Protein AF-A0A2V7J2D9-F1 (afdb_monomer)

Structure (mmCIF, N/CA/C/O backbone):
data_AF-A0A2V7J2D9-F1
#
_entry.id   AF-A0A2V7J2D9-F1
#
loop_
_atom_site.group_PDB
_atom_site.id
_atom_site.type_symbol
_atom_site.label_atom_id
_atom_site.label_alt_id
_atom_site.label_comp_id
_atom_site.label_asym_id
_atom_site.label_entity_id
_atom_site.label_seq_id
_atom_site.pdbx_PDB_ins_code
_atom_site.Cartn_x
_atom_site.Cartn_y
_atom_site.Cartn_z
_atom_site.occupancy
_atom_site.B_iso_or_equiv
_atom_site.auth_seq_id
_atom_site.auth_comp_id
_atom_site.auth_asym_id
_atom_site.auth_atom_id
_atom_site.pdbx_PDB_model_num
ATOM 1 N N . GLU A 1 1 ? -1.357 20.667 -14.833 1.00 47.41 1 GLU A N 1
ATOM 2 C CA . GLU A 1 1 ? -0.503 20.101 -15.896 1.00 47.41 1 GLU A CA 1
ATOM 3 C C . GLU A 1 1 ? -0.746 18.595 -15.924 1.00 47.41 1 GLU A C 1
ATOM 5 O O . GLU A 1 1 ? -0.637 17.974 -14.873 1.00 47.41 1 GLU A O 1
ATOM 10 N N . GLN A 1 2 ? -1.200 18.011 -17.038 1.00 43.59 2 GLN A N 1
ATOM 11 C CA . GLN A 1 2 ? -1.304 16.549 -17.132 1.00 43.59 2 GLN A CA 1
ATOM 12 C C . GLN A 1 2 ? 0.124 16.000 -17.166 1.00 43.59 2 GLN A C 1
ATOM 14 O O . GLN A 1 2 ? 0.844 16.246 -18.134 1.00 43.59 2 GLN A O 1
ATOM 19 N N . ARG A 1 3 ? 0.560 15.309 -16.103 1.00 55.31 3 ARG A N 1
ATOM 20 C CA . ARG A 1 3 ? 1.856 14.618 -16.106 1.00 55.31 3 ARG A CA 1
ATOM 21 C C . ARG A 1 3 ? 1.827 13.592 -17.233 1.00 55.31 3 ARG A C 1
ATOM 23 O O . ARG A 1 3 ? 1.081 12.619 -17.179 1.00 55.31 3 ARG A O 1
ATOM 30 N N . LYS A 1 4 ? 2.594 13.850 -18.290 1.00 67.56 4 LYS A N 1
ATOM 31 C CA . LYS A 1 4 ? 2.699 12.946 -19.429 1.00 67.56 4 LYS A CA 1
ATOM 32 C C . LYS A 1 4 ? 3.565 11.766 -19.005 1.00 67.56 4 LYS A C 1
ATOM 34 O O . LYS A 1 4 ? 4.776 11.919 -18.871 1.00 67.56 4 LYS A O 1
ATOM 39 N N . LEU A 1 5 ? 2.935 10.617 -18.781 1.00 77.06 5 LEU A N 1
ATOM 40 C CA . LEU A 1 5 ? 3.635 9.362 -18.541 1.00 77.06 5 LEU A CA 1
ATOM 41 C C . LEU A 1 5 ? 4.523 9.057 -19.754 1.00 77.06 5 LEU A C 1
ATOM 43 O O . LEU A 1 5 ? 4.054 9.051 -20.895 1.00 77.06 5 LEU A O 1
ATOM 47 N N . ILE A 1 6 ? 5.819 8.878 -19.508 1.00 90.56 6 ILE A N 1
ATOM 48 C CA . ILE A 1 6 ? 6.783 8.523 -20.547 1.00 90.56 6 ILE A CA 1
ATOM 49 C C . ILE A 1 6 ? 6.831 7.000 -20.605 1.00 90.56 6 ILE A C 1
ATOM 51 O O . ILE A 1 6 ? 6.970 6.340 -19.583 1.00 90.56 6 ILE A O 1
ATOM 55 N N . PHE A 1 7 ? 6.684 6.450 -21.806 1.00 95.75 7 PHE A N 1
ATOM 56 C CA . PHE A 1 7 ? 6.847 5.028 -22.076 1.00 95.75 7 PHE A CA 1
ATOM 57 C C . PHE A 1 7 ? 7.443 4.891 -23.474 1.00 95.75 7 PHE A C 1
ATOM 59 O O . PHE A 1 7 ? 6.844 5.350 -24.451 1.00 95.75 7 PHE A O 1
ATOM 66 N N . TYR A 1 8 ? 8.651 4.344 -23.562 1.00 96.44 8 TYR A N 1
ATOM 67 C CA . TYR A 1 8 ? 9.439 4.337 -24.790 1.00 96.44 8 TYR A CA 1
ATOM 68 C C . TYR A 1 8 ? 8.890 3.333 -25.809 1.00 96.44 8 TYR A C 1
ATOM 70 O O . TYR A 1 8 ? 8.422 2.257 -25.441 1.00 96.44 8 TYR A O 1
ATOM 78 N N . ASP A 1 9 ? 8.949 3.687 -27.090 1.00 96.62 9 ASP A N 1
ATOM 79 C CA . ASP A 1 9 ? 8.436 2.901 -28.213 1.00 96.62 9 ASP A CA 1
ATOM 80 C C . ASP A 1 9 ? 9.484 2.684 -29.314 1.00 96.62 9 ASP A C 1
ATOM 82 O O . ASP A 1 9 ? 9.129 2.622 -30.492 1.00 96.62 9 ASP A O 1
ATOM 86 N N . ASP A 1 10 ? 10.763 2.552 -28.933 1.00 93.62 10 ASP A N 1
ATOM 87 C CA . ASP A 1 10 ? 11.849 2.239 -29.868 1.00 93.62 10 ASP A CA 1
ATOM 88 C C . ASP A 1 10 ? 11.514 0.994 -30.722 1.00 93.62 10 ASP A C 1
ATOM 90 O O . ASP A 1 10 ? 10.868 0.043 -30.265 1.00 93.62 10 ASP A O 1
ATOM 94 N N . ASP A 1 11 ? 11.965 0.996 -31.981 1.00 92.50 11 ASP A N 1
ATOM 95 C CA . ASP A 1 11 ? 11.764 -0.141 -32.892 1.00 92.50 11 ASP A CA 1
ATOM 96 C C . ASP A 1 11 ? 12.644 -1.351 -32.501 1.00 92.50 11 ASP A C 1
ATOM 98 O O . ASP A 1 11 ? 12.318 -2.496 -32.819 1.00 92.50 11 ASP A O 1
ATOM 102 N N . ASP A 1 12 ? 13.737 -1.110 -31.769 1.00 94.94 12 ASP A N 1
ATOM 103 C CA . ASP A 1 12 ? 14.614 -2.141 -31.216 1.00 94.94 12 ASP A CA 1
ATOM 104 C C . ASP A 1 12 ? 13.944 -2.894 -30.050 1.00 94.94 12 ASP A C 1
ATOM 106 O O . ASP A 1 12 ? 13.134 -2.345 -29.305 1.00 94.94 12 ASP A O 1
ATOM 110 N N . CYS A 1 13 ? 14.287 -4.175 -29.880 1.00 95.44 13 CYS A N 1
ATOM 111 C CA . CYS A 1 13 ? 13.792 -5.068 -28.816 1.00 95.44 13 CYS A CA 1
ATOM 112 C C . CYS A 1 13 ? 12.258 -5.176 -28.666 1.00 95.44 13 CYS A C 1
ATOM 114 O O . CYS A 1 13 ? 11.777 -5.749 -27.688 1.00 95.44 13 CYS A O 1
ATOM 116 N N . GLY A 1 14 ? 11.478 -4.652 -29.617 1.00 93.94 14 GLY A N 1
ATOM 117 C CA . GLY A 1 14 ? 10.018 -4.743 -29.643 1.00 93.94 14 GLY A CA 1
ATOM 118 C C . GLY A 1 14 ? 9.274 -3.800 -28.689 1.00 93.94 14 GLY A C 1
ATOM 119 O O . GLY A 1 14 ? 8.105 -4.071 -28.400 1.00 93.94 14 GLY A O 1
ATOM 120 N N . LEU A 1 15 ? 9.898 -2.718 -28.203 1.00 96.44 15 LEU A N 1
ATOM 121 C CA . LEU A 1 15 ? 9.323 -1.805 -27.190 1.00 96.44 15 LEU A CA 1
ATOM 122 C C . LEU A 1 15 ? 7.975 -1.205 -27.627 1.00 96.44 15 LEU A C 1
ATOM 124 O O . LEU A 1 15 ? 7.072 -0.986 -26.816 1.00 96.44 15 LEU A O 1
ATOM 128 N N . LYS A 1 16 ? 7.795 -1.016 -28.936 1.00 96.75 16 LYS A N 1
ATOM 129 C CA . LYS A 1 16 ? 6.542 -0.558 -29.547 1.00 96.75 16 LYS A CA 1
ATOM 130 C C . LYS A 1 16 ? 5.319 -1.399 -29.172 1.00 96.75 16 LYS A C 1
ATOM 132 O O . LYS A 1 16 ? 4.233 -0.839 -29.028 1.00 96.75 16 LYS A O 1
ATOM 137 N N . ARG A 1 17 ? 5.474 -2.717 -28.985 1.00 95.81 17 ARG A N 1
ATOM 138 C CA . ARG A 1 17 ? 4.368 -3.612 -28.602 1.00 95.81 17 ARG A CA 1
ATOM 139 C C . ARG A 1 17 ? 3.829 -3.259 -27.218 1.00 95.81 17 ARG A C 1
ATOM 141 O O . ARG A 1 17 ? 2.624 -3.068 -27.078 1.00 95.81 17 ARG A O 1
ATOM 148 N N . ALA A 1 18 ? 4.706 -3.127 -26.224 1.00 96.75 18 ALA A N 1
ATOM 149 C CA . ALA A 1 18 ? 4.307 -2.738 -24.873 1.00 96.75 18 ALA A CA 1
ATOM 150 C C . ALA A 1 18 ? 3.667 -1.337 -24.858 1.00 96.75 18 ALA A C 1
ATOM 152 O O . ALA A 1 18 ? 2.620 -1.145 -24.249 1.00 96.75 18 ALA A O 1
ATOM 153 N N . SER A 1 19 ? 4.208 -0.382 -25.626 1.00 96.38 19 SER A N 1
ATOM 154 C CA . SER A 1 19 ? 3.615 0.959 -25.770 1.00 96.38 19 SER A CA 1
ATOM 155 C C . SER A 1 19 ? 2.198 0.933 -26.366 1.00 96.38 19 SER A C 1
ATOM 157 O O . SER A 1 19 ? 1.329 1.703 -25.956 1.00 96.38 19 SER A O 1
ATOM 159 N N . GLN A 1 20 ? 1.933 0.050 -27.334 1.00 96.94 20 GLN A N 1
ATOM 160 C CA . GLN A 1 20 ? 0.596 -0.119 -27.915 1.00 96.94 20 GLN A CA 1
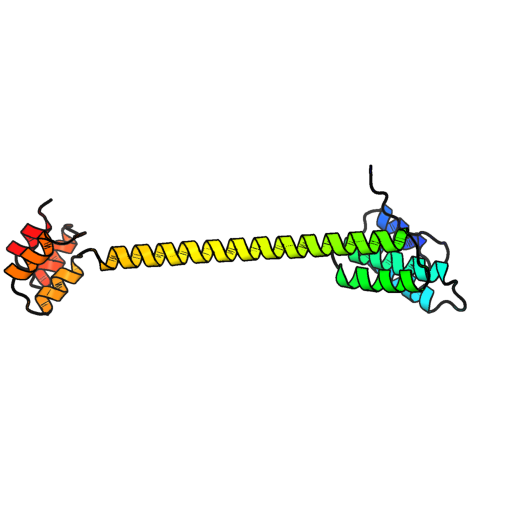ATOM 161 C C . GLN A 1 20 ? -0.398 -0.719 -26.918 1.00 96.94 20 GLN A C 1
ATOM 163 O O . GLN A 1 20 ? -1.518 -0.220 -26.823 1.00 96.94 20 GLN A O 1
ATOM 168 N N . LEU A 1 21 ? 0.014 -1.738 -26.159 1.00 97.50 21 LEU A N 1
ATOM 169 C CA . LEU A 1 21 ? -0.812 -2.341 -25.108 1.00 97.50 21 LEU A CA 1
ATOM 170 C C . LEU A 1 21 ? -1.147 -1.316 -24.020 1.00 97.50 21 LEU A C 1
ATOM 172 O O . LEU A 1 21 ? -2.303 -1.200 -23.618 1.00 97.50 21 LEU A O 1
ATOM 176 N N . LEU A 1 22 ? -0.184 -0.466 -23.659 1.00 95.56 22 LEU A N 1
ATOM 177 C CA . LEU A 1 22 ? -0.404 0.606 -22.697 1.00 95.56 22 LEU A CA 1
ATOM 178 C C . LEU A 1 22 ? -1.413 1.640 -23.205 1.00 95.56 22 LEU A C 1
ATOM 180 O O . LEU A 1 22 ? -2.300 2.065 -22.468 1.00 95.56 22 LEU A O 1
ATOM 184 N N . LYS A 1 23 ? -1.318 2.031 -24.482 1.00 94.88 23 LYS A N 1
ATOM 185 C CA . LYS A 1 23 ? -2.301 2.926 -25.124 1.00 94.88 23 LYS A CA 1
ATOM 186 C C . LYS A 1 23 ? -3.697 2.303 -25.170 1.00 94.88 23 LYS A C 1
ATOM 188 O O . LYS A 1 23 ? -4.680 3.032 -25.090 1.00 94.88 23 LYS A O 1
ATOM 193 N N . ALA A 1 24 ? -3.775 0.978 -25.271 1.00 96.88 24 ALA A N 1
ATOM 194 C CA . ALA A 1 24 ? -5.009 0.209 -25.160 1.00 96.88 24 ALA A CA 1
ATOM 195 C C . ALA A 1 24 ? -5.466 -0.022 -23.704 1.00 96.88 24 ALA A C 1
ATOM 197 O O . ALA A 1 24 ? -6.467 -0.700 -23.495 1.00 96.88 24 ALA A O 1
ATOM 198 N N . GLN A 1 25 ? -4.766 0.552 -22.715 1.00 94.88 25 GLN A N 1
ATOM 199 C CA . GLN A 1 25 ? -5.024 0.405 -21.277 1.00 94.88 25 GLN A CA 1
ATOM 200 C C . GLN A 1 25 ? -4.923 -1.039 -20.758 1.00 94.88 25 GLN A C 1
ATOM 202 O O . GLN A 1 25 ? -5.415 -1.351 -19.675 1.00 94.88 25 GLN A O 1
ATOM 207 N N . ASP A 1 26 ? -4.246 -1.917 -21.498 1.00 97.62 26 ASP A N 1
ATOM 208 C CA . ASP A 1 26 ? -3.973 -3.288 -21.082 1.00 97.62 26 ASP A CA 1
ATOM 209 C C . ASP 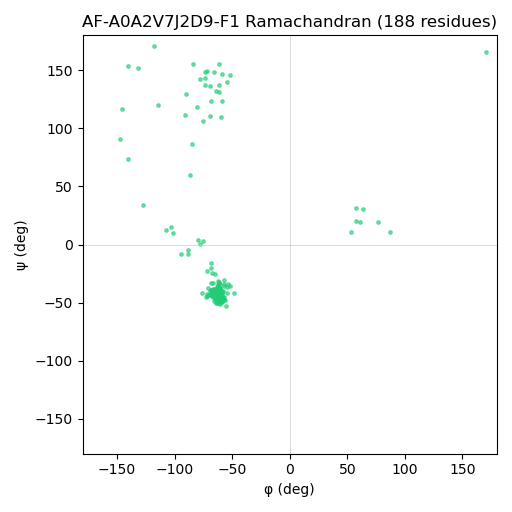A 1 26 ? -2.713 -3.321 -20.210 1.00 97.62 26 ASP A C 1
ATOM 211 O O . ASP A 1 26 ? -1.593 -3.481 -20.702 1.00 97.62 26 ASP A O 1
ATOM 215 N N . VAL A 1 27 ? -2.888 -3.105 -18.903 1.00 96.06 27 VAL A N 1
ATOM 216 C CA . VAL A 1 27 ? -1.781 -3.043 -17.932 1.00 96.06 27 VAL A CA 1
ATOM 217 C C . VAL A 1 27 ? -1.032 -4.374 -17.855 1.00 96.06 27 VAL A C 1
ATOM 219 O O . VAL A 1 27 ? 0.199 -4.387 -17.872 1.00 96.06 27 VAL A O 1
ATOM 222 N N . GLU A 1 28 ? -1.755 -5.493 -17.824 1.00 98.00 28 GLU A N 1
ATOM 223 C CA . GLU A 1 28 ? -1.141 -6.814 -17.690 1.00 98.00 28 GLU A CA 1
ATOM 224 C C . GLU A 1 28 ? -0.419 -7.225 -18.976 1.00 98.00 28 GLU A C 1
ATOM 226 O O . GLU A 1 28 ? 0.731 -7.668 -18.931 1.00 98.00 28 GLU A O 1
ATOM 231 N N . GLY A 1 29 ? -1.029 -6.988 -20.140 1.00 98.25 29 GLY A N 1
ATOM 232 C CA . GLY A 1 29 ? -0.365 -7.187 -21.424 1.00 98.25 29 GLY A CA 1
ATOM 233 C C . GLY A 1 29 ? 0.866 -6.294 -21.579 1.00 98.25 29 GLY A C 1
ATOM 234 O O . GLY A 1 29 ? 1.899 -6.753 -22.071 1.00 98.25 29 GLY A O 1
ATOM 235 N N . THR A 1 30 ? 0.800 -5.042 -21.115 1.00 98.38 30 THR A N 1
ATOM 236 C CA . THR A 1 30 ? 1.952 -4.125 -21.103 1.00 98.38 30 THR A CA 1
ATOM 237 C C . THR A 1 30 ? 3.091 -4.689 -20.268 1.00 98.38 30 THR A C 1
ATOM 239 O O . THR A 1 30 ? 4.228 -4.708 -20.733 1.00 98.38 30 THR A O 1
ATOM 242 N N . PHE A 1 31 ? 2.799 -5.190 -19.068 1.00 98.62 31 PHE A N 1
ATOM 243 C CA . PHE A 1 31 ? 3.795 -5.799 -18.193 1.00 98.62 31 PHE A CA 1
ATOM 244 C C . PHE A 1 31 ? 4.470 -7.014 -18.835 1.00 98.62 31 PHE A C 1
ATOM 246 O O . PHE A 1 31 ? 5.698 -7.069 -18.920 1.00 98.62 31 PHE A O 1
ATOM 253 N N . GLN A 1 32 ? 3.677 -7.952 -19.352 1.00 98.56 32 GLN A N 1
ATOM 254 C CA . GLN A 1 32 ? 4.195 -9.160 -19.997 1.00 98.56 32 GLN A CA 1
ATOM 255 C C . GLN A 1 32 ? 5.042 -8.823 -21.228 1.00 98.56 32 GLN A C 1
ATOM 257 O O . GLN A 1 32 ? 6.115 -9.396 -21.426 1.00 98.56 32 GLN A O 1
ATOM 262 N N . ALA A 1 33 ? 4.594 -7.862 -22.040 1.00 98.38 33 ALA A N 1
ATOM 263 C CA . ALA A 1 33 ? 5.359 -7.390 -23.185 1.00 98.38 33 ALA A CA 1
ATOM 264 C C . ALA A 1 33 ? 6.671 -6.723 -22.749 1.00 98.38 33 ALA A C 1
ATOM 266 O O . ALA A 1 33 ? 7.714 -7.065 -23.296 1.00 98.38 33 ALA A O 1
ATOM 267 N N . SER A 1 34 ? 6.656 -5.851 -21.736 1.00 98.56 34 SER A N 1
ATOM 268 C CA . SER A 1 34 ? 7.865 -5.209 -21.199 1.00 98.56 34 SER A CA 1
ATOM 269 C C . SER A 1 34 ? 8.886 -6.220 -20.680 1.00 98.56 34 SER A C 1
ATOM 271 O O . SER A 1 34 ? 10.080 -6.065 -20.940 1.00 98.56 34 SER A O 1
ATOM 273 N N . GLN A 1 35 ? 8.433 -7.284 -20.011 1.00 98.62 35 GLN A N 1
ATOM 274 C CA . GLN A 1 35 ? 9.303 -8.362 -19.543 1.00 98.62 35 GLN A CA 1
ATOM 275 C C . GLN A 1 35 ? 9.996 -9.063 -20.721 1.00 98.62 35 GLN A C 1
ATOM 277 O O . GLN A 1 35 ? 11.222 -9.193 -20.737 1.00 98.62 35 GLN A O 1
ATOM 282 N N . GLN A 1 36 ? 9.225 -9.435 -21.748 1.00 98.38 36 GLN A N 1
ATOM 283 C CA . GLN A 1 36 ? 9.753 -10.032 -22.981 1.00 98.38 36 GLN A CA 1
ATOM 284 C C . GLN A 1 36 ? 10.686 -9.075 -23.736 1.00 98.38 36 GLN A C 1
ATOM 286 O O . GLN A 1 36 ? 11.706 -9.497 -24.283 1.00 98.38 36 GLN A O 1
ATOM 291 N N . ASN A 1 37 ? 10.362 -7.780 -23.770 1.00 98.25 37 ASN A N 1
ATOM 292 C CA . ASN A 1 37 ? 11.173 -6.755 -24.421 1.00 98.25 37 ASN A CA 1
ATOM 293 C C . ASN A 1 37 ? 12.536 -6.612 -23.744 1.00 98.25 37 ASN A C 1
ATOM 295 O O . ASN A 1 37 ? 13.558 -6.573 -24.429 1.00 98.25 37 ASN A O 1
ATOM 299 N N . LEU A 1 38 ? 12.567 -6.573 -22.410 1.00 98.31 38 LEU A N 1
ATOM 300 C CA . LEU A 1 38 ? 13.806 -6.497 -21.644 1.00 98.31 38 LEU A CA 1
ATOM 301 C C . LEU A 1 38 ? 14.676 -7.739 -21.859 1.00 98.31 38 LEU A C 1
ATOM 303 O O . LEU A 1 38 ? 15.877 -7.608 -2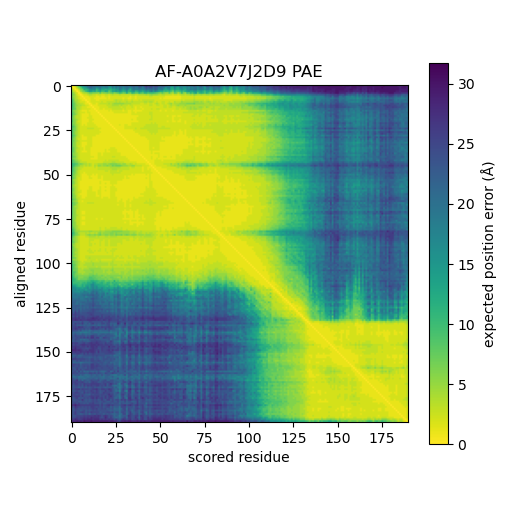2.097 1.00 98.31 38 LEU A O 1
ATOM 307 N N . GLU A 1 39 ? 14.081 -8.931 -21.834 1.00 98.06 39 GLU A N 1
ATOM 308 C CA . GLU A 1 39 ? 14.787 -10.181 -22.134 1.00 98.06 39 GLU A CA 1
ATOM 309 C C . GLU A 1 39 ? 15.358 -10.178 -23.560 1.00 98.06 39 GLU A C 1
ATOM 311 O O . GLU A 1 39 ? 16.537 -10.470 -23.767 1.00 98.06 39 GLU A O 1
ATOM 316 N N . THR A 1 40 ? 14.558 -9.756 -24.541 1.00 98.00 40 THR A N 1
ATOM 317 C CA . THR A 1 40 ? 14.994 -9.612 -25.938 1.00 98.00 40 THR A CA 1
ATOM 318 C C . THR A 1 40 ? 16.180 -8.656 -26.045 1.00 98.00 40 THR A C 1
ATOM 320 O O . THR A 1 40 ? 17.171 -8.966 -26.706 1.00 98.00 40 THR A O 1
ATOM 323 N N . CYS A 1 41 ? 16.121 -7.516 -25.357 1.00 97.31 41 CYS A N 1
ATOM 324 C CA . CYS A 1 41 ? 17.202 -6.537 -25.319 1.00 97.31 41 CYS A CA 1
ATOM 325 C C . CYS A 1 41 ? 18.489 -7.105 -24.720 1.00 97.31 41 CYS A C 1
ATOM 327 O O . CYS A 1 41 ? 19.548 -6.953 -25.323 1.00 97.31 41 CYS A O 1
ATOM 329 N N . LYS A 1 42 ? 18.407 -7.808 -23.586 1.00 97.19 42 LYS A N 1
ATOM 330 C CA . LYS A 1 42 ? 19.567 -8.445 -22.939 1.00 97.19 42 LYS A CA 1
ATOM 331 C C . LYS A 1 42 ? 20.238 -9.491 -23.830 1.00 97.19 42 LYS A C 1
ATOM 333 O O . LYS A 1 42 ? 21.457 -9.627 -23.800 1.00 97.19 42 LYS A O 1
ATOM 338 N N . ASN A 1 43 ? 19.451 -10.189 -24.644 1.00 97.06 43 ASN A N 1
ATOM 339 C CA . ASN A 1 43 ? 19.934 -11.227 -25.553 1.00 97.06 43 ASN A CA 1
ATOM 340 C C . ASN A 1 43 ? 20.354 -10.696 -26.936 1.00 97.06 43 ASN A C 1
ATOM 342 O O . ASN A 1 43 ? 20.913 -11.448 -27.734 1.00 97.06 43 ASN A O 1
ATOM 346 N N . THR A 1 44 ? 20.105 -9.419 -27.246 1.00 96.50 44 THR A N 1
ATOM 347 C CA . THR A 1 44 ? 20.452 -8.825 -28.543 1.00 96.50 44 THR A CA 1
ATOM 348 C C . THR A 1 44 ? 21.936 -8.439 -28.575 1.00 96.50 44 THR A C 1
ATOM 350 O O . THR A 1 44 ? 22.366 -7.571 -27.807 1.00 96.50 44 THR A O 1
ATOM 353 N N . PRO A 1 45 ? 22.752 -9.017 -29.479 1.00 94.38 45 PRO A N 1
ATOM 354 C CA . PRO A 1 45 ? 24.171 -8.694 -29.550 1.00 94.38 45 PRO A CA 1
ATOM 355 C C . PRO A 1 45 ? 24.397 -7.216 -29.873 1.00 94.38 45 PRO A C 1
ATOM 357 O O . PRO A 1 45 ? 23.851 -6.697 -30.845 1.00 94.38 45 PRO A O 1
ATOM 360 N N . LYS A 1 46 ? 25.266 -6.555 -29.098 1.00 93.69 46 LYS A N 1
ATOM 361 C CA . LYS A 1 46 ? 25.637 -5.139 -29.287 1.00 93.69 46 LYS A CA 1
ATOM 362 C C . LYS A 1 46 ? 24.437 -4.177 -29.247 1.00 93.69 46 LYS A C 1
ATOM 364 O O . LYS A 1 46 ? 24.460 -3.146 -29.925 1.00 93.69 46 LYS A O 1
ATOM 369 N N . VAL A 1 47 ? 23.400 -4.495 -28.464 1.00 96.50 47 VAL A N 1
ATOM 370 C CA . VAL A 1 47 ? 22.331 -3.535 -28.162 1.00 96.50 47 VAL A CA 1
ATOM 371 C C . VAL A 1 47 ? 22.941 -2.255 -27.583 1.00 96.50 47 VAL A C 1
ATOM 373 O O . VAL A 1 47 ? 23.905 -2.296 -26.821 1.00 96.50 47 VAL A O 1
ATOM 376 N N . LYS A 1 48 ? 22.412 -1.096 -27.979 1.00 96.81 48 LYS A N 1
ATOM 377 C CA . LYS A 1 48 ? 22.894 0.192 -27.468 1.00 96.81 48 LYS A CA 1
ATOM 378 C C . LYS A 1 48 ? 22.419 0.374 -26.026 1.00 96.81 48 LYS A C 1
ATOM 380 O O . LYS A 1 48 ? 21.229 0.195 -25.771 1.00 96.81 48 LYS A O 1
ATOM 385 N N . ASP A 1 49 ? 23.282 0.870 -25.140 1.00 96.56 49 ASP A N 1
ATOM 386 C CA . ASP A 1 49 ? 22.940 1.159 -23.733 1.00 96.56 49 ASP A CA 1
ATOM 387 C C . ASP A 1 49 ? 21.693 2.037 -23.592 1.00 96.56 49 ASP A C 1
ATOM 389 O O . ASP A 1 49 ? 20.870 1.823 -22.709 1.00 96.56 49 ASP A O 1
ATOM 393 N N . LYS A 1 50 ? 21.496 2.984 -24.522 1.00 95.81 50 LYS A N 1
ATOM 394 C CA . LYS A 1 50 ? 20.275 3.799 -24.597 1.00 95.81 50 LYS A CA 1
ATOM 395 C C . LYS A 1 50 ? 19.010 2.935 -24.706 1.00 95.81 50 LYS A C 1
ATOM 397 O O . LYS A 1 50 ? 18.043 3.199 -24.001 1.00 95.81 50 LYS A O 1
ATOM 402 N N . VAL A 1 51 ? 19.014 1.944 -25.596 1.00 96.88 51 VAL A N 1
ATOM 403 C CA . VAL A 1 51 ? 17.859 1.073 -25.866 1.00 96.88 51 VAL A CA 1
ATOM 404 C C . VAL A 1 51 ? 17.635 0.121 -24.694 1.00 96.88 51 VAL A C 1
ATOM 406 O O . VAL A 1 51 ? 16.511 -0.007 -24.215 1.00 96.88 51 VAL A O 1
ATOM 409 N N . LEU A 1 52 ? 18.704 -0.486 -24.169 1.00 98.00 52 LEU A N 1
ATOM 410 C CA . LEU A 1 52 ? 18.610 -1.344 -22.987 1.00 98.00 52 LEU A CA 1
ATOM 411 C C . LEU A 1 52 ? 18.102 -0.558 -21.764 1.00 98.00 52 LEU A C 1
ATOM 413 O O . LEU A 1 52 ? 17.220 -1.030 -21.052 1.00 98.00 52 LEU A O 1
ATOM 417 N N . GLY A 1 53 ? 18.580 0.673 -21.567 1.00 97.94 53 GLY A N 1
ATOM 418 C CA . GLY A 1 53 ? 18.104 1.574 -20.518 1.00 97.94 53 GLY A CA 1
ATOM 419 C C . GLY A 1 53 ? 16.628 1.951 -20.676 1.00 97.94 53 GLY A C 1
ATOM 420 O O . GLY A 1 53 ? 15.900 1.983 -19.687 1.00 97.94 53 GLY A O 1
ATOM 421 N N . HIS A 1 54 ? 16.147 2.174 -21.904 1.00 97.88 54 HIS A N 1
ATOM 422 C CA . HIS A 1 54 ? 14.718 2.376 -22.169 1.00 97.88 54 HIS A CA 1
ATOM 423 C C . HIS A 1 54 ? 13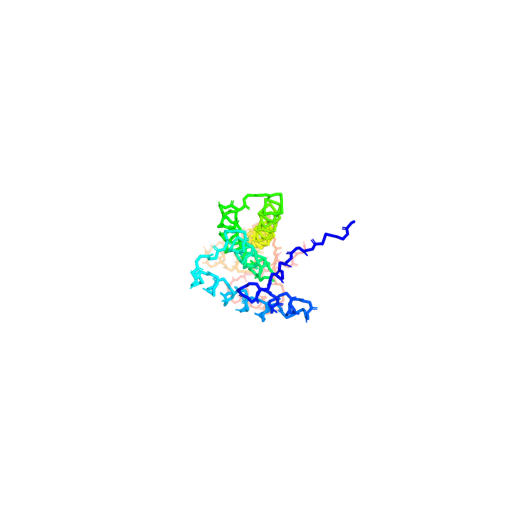.881 1.127 -21.850 1.00 97.88 54 HIS A C 1
ATOM 425 O O . HIS A 1 54 ? 12.799 1.257 -21.281 1.00 97.88 54 HIS A O 1
ATOM 431 N N . ALA A 1 55 ? 14.375 -0.077 -22.162 1.00 98.31 55 ALA A N 1
ATOM 432 C CA . ALA A 1 55 ? 13.686 -1.328 -21.838 1.00 98.31 55 ALA A CA 1
ATOM 433 C C . ALA A 1 55 ? 13.564 -1.532 -20.318 1.00 98.31 55 ALA A C 1
ATOM 435 O O . ALA A 1 55 ? 12.477 -1.828 -19.822 1.00 98.31 55 ALA A O 1
ATOM 436 N N . TYR A 1 56 ? 14.645 -1.290 -19.570 1.00 98.69 56 TYR A N 1
ATOM 437 C CA . TYR A 1 56 ? 14.620 -1.280 -18.106 1.00 98.69 56 TYR A CA 1
ATOM 438 C C . TYR A 1 56 ? 13.655 -0.226 -17.552 1.00 98.69 56 TYR A C 1
ATOM 440 O O . TYR A 1 56 ? 12.855 -0.519 -16.667 1.00 98.69 56 TYR A O 1
ATOM 448 N N . TYR A 1 57 ? 13.662 0.987 -18.110 1.00 98.50 57 TYR A N 1
ATOM 449 C CA . TYR A 1 57 ? 12.730 2.035 -17.703 1.00 98.50 57 TYR A CA 1
ATOM 450 C C . TYR A 1 57 ? 11.266 1.630 -17.933 1.00 98.50 57 TYR A C 1
ATOM 452 O O . TYR A 1 57 ? 10.448 1.761 -17.026 1.00 98.50 57 TYR A O 1
ATOM 460 N N . ASN A 1 58 ? 10.929 1.087 -19.106 1.00 98.25 58 ASN A N 1
ATOM 461 C CA . ASN A 1 58 ? 9.579 0.603 -19.409 1.00 98.25 58 ASN A CA 1
ATOM 462 C C . ASN A 1 58 ? 9.150 -0.537 -18.474 1.00 98.25 58 ASN A C 1
ATOM 464 O O . ASN A 1 58 ? 7.991 -0.580 -18.053 1.00 98.25 58 ASN A O 1
ATOM 468 N N . MET A 1 59 ? 10.073 -1.432 -18.107 1.00 98.56 59 MET A N 1
ATOM 469 C CA . MET A 1 59 ? 9.813 -2.467 -17.106 1.00 98.56 59 MET A CA 1
ATOM 470 C C . MET A 1 59 ? 9.523 -1.850 -15.730 1.00 98.56 59 MET A C 1
ATOM 472 O O . MET A 1 59 ? 8.551 -2.233 -15.081 1.00 98.56 59 MET A O 1
ATOM 476 N N . GLY A 1 60 ? 10.295 -0.839 -15.320 1.00 98.25 60 GLY A N 1
ATOM 477 C CA . GLY A 1 60 ? 10.049 -0.085 -14.089 1.00 98.25 60 GLY A CA 1
ATOM 478 C C . GLY A 1 60 ? 8.677 0.589 -14.074 1.00 98.25 60 GLY A C 1
ATOM 479 O O . GLY A 1 60 ? 7.922 0.440 -13.116 1.00 98.25 60 GLY A O 1
ATOM 480 N N . MET A 1 61 ? 8.294 1.242 -15.175 1.00 97.94 61 MET A N 1
ATOM 481 C CA . MET A 1 61 ? 6.956 1.821 -15.337 1.00 97.94 61 MET A CA 1
ATOM 482 C C . MET A 1 61 ? 5.855 0.755 -15.280 1.00 97.94 61 MET A C 1
ATOM 484 O O . MET A 1 61 ? 4.798 0.996 -14.704 1.00 97.94 61 MET A O 1
ATOM 488 N N . SER A 1 62 ? 6.096 -0.429 -15.847 1.00 97.94 62 SER A N 1
ATOM 489 C CA . SER A 1 62 ? 5.131 -1.536 -15.833 1.00 97.94 62 SER A CA 1
ATOM 490 C C . SER A 1 62 ? 4.893 -2.080 -14.425 1.00 97.94 62 SER A C 1
ATOM 492 O O . SER A 1 62 ? 3.747 -2.316 -14.056 1.00 97.94 62 SER A O 1
ATOM 494 N N . HIS A 1 63 ? 5.948 -2.197 -13.616 1.00 98.50 63 HIS A N 1
ATOM 495 C CA . HIS A 1 63 ? 5.827 -2.512 -12.193 1.00 98.50 63 HIS A CA 1
ATOM 496 C C . HIS A 1 63 ? 5.104 -1.403 -11.413 1.00 98.50 63 HIS A C 1
ATOM 498 O O . HIS A 1 63 ? 4.235 -1.705 -10.601 1.00 98.50 63 HIS A O 1
ATOM 504 N N . MET A 1 64 ? 5.382 -0.118 -11.686 1.00 96.69 64 MET A N 1
ATOM 505 C CA . MET A 1 64 ? 4.651 0.987 -11.041 1.00 96.69 64 MET A CA 1
ATOM 506 C C . MET A 1 64 ? 3.144 0.919 -11.300 1.00 96.69 64 MET A C 1
ATOM 508 O O . MET A 1 64 ? 2.366 1.177 -10.392 1.00 96.69 64 MET A O 1
ATOM 512 N N . MET A 1 65 ? 2.725 0.563 -12.518 1.00 95.12 65 MET A N 1
ATOM 513 C CA . MET A 1 65 ? 1.302 0.420 -12.862 1.00 95.12 65 MET A CA 1
ATOM 514 C C . MET A 1 65 ? 0.618 -0.765 -12.169 1.00 95.12 65 MET A C 1
ATOM 516 O O . MET A 1 65 ? -0.608 -0.825 -12.146 1.00 95.12 65 MET A O 1
ATOM 520 N N . ARG A 1 66 ? 1.400 -1.695 -11.618 1.00 96.44 66 ARG A N 1
ATOM 521 C CA . ARG A 1 66 ? 0.942 -2.830 -10.808 1.00 96.44 66 ARG A CA 1
ATOM 522 C C . ARG A 1 66 ? 1.131 -2.591 -9.304 1.00 96.44 66 ARG A C 1
ATOM 524 O O . ARG A 1 66 ? 1.003 -3.530 -8.529 1.00 96.44 66 ARG A O 1
ATOM 531 N N . ASP A 1 67 ? 1.473 -1.363 -8.900 1.00 96.06 67 ASP A N 1
ATOM 532 C CA . ASP A 1 67 ? 1.820 -0.982 -7.522 1.00 96.06 67 ASP A CA 1
ATOM 533 C C . ASP A 1 67 ? 3.005 -1.774 -6.922 1.00 96.06 67 ASP A C 1
ATOM 535 O O . ASP A 1 67 ? 3.234 -1.805 -5.712 1.00 96.06 67 ASP A O 1
ATOM 539 N N . GLU A 1 68 ? 3.829 -2.379 -7.778 1.00 98.00 68 GLU A N 1
ATOM 540 C CA . GLU A 1 68 ? 5.009 -3.167 -7.416 1.00 98.00 68 GLU A CA 1
ATOM 541 C C . GLU A 1 68 ? 6.235 -2.248 -7.263 1.00 98.00 68 GLU A C 1
ATOM 543 O O . GLU A 1 68 ? 7.239 -2.365 -7.970 1.00 98.00 68 GLU A O 1
ATOM 548 N N . TYR A 1 69 ? 6.155 -1.281 -6.343 1.00 98.19 69 TYR A N 1
ATOM 549 C CA . TYR A 1 69 ? 7.116 -0.171 -6.269 1.00 98.19 69 TYR A CA 1
ATOM 550 C C . TYR A 1 69 ? 8.566 -0.601 -6.009 1.00 98.19 69 TYR A C 1
ATOM 552 O O . TYR A 1 69 ? 9.495 0.036 -6.500 1.00 98.19 69 TYR A O 1
ATOM 560 N N . ASP A 1 70 ? 8.790 -1.675 -5.250 1.00 98.38 70 ASP A N 1
ATOM 561 C CA . ASP A 1 70 ? 10.147 -2.174 -4.996 1.00 98.38 70 ASP A CA 1
ATOM 562 C C . ASP A 1 70 ? 10.813 -2.710 -6.264 1.00 98.38 70 ASP A C 1
ATOM 564 O O . ASP A 1 70 ? 11.956 -2.358 -6.566 1.00 98.38 70 ASP A O 1
ATOM 568 N N . GLN A 1 71 ? 10.069 -3.492 -7.045 1.00 98.62 71 GLN A N 1
ATOM 569 C CA . GLN A 1 71 ? 10.544 -4.022 -8.319 1.00 98.62 71 GLN A CA 1
ATOM 570 C C . GLN A 1 71 ? 10.713 -2.893 -9.339 1.00 98.62 71 GLN A C 1
ATOM 572 O O . GLN A 1 71 ? 11.713 -2.847 -10.052 1.00 98.62 71 GLN A O 1
ATOM 577 N N . ALA A 1 72 ? 9.796 -1.921 -9.358 1.00 98.56 72 ALA A N 1
ATOM 578 C CA . ALA A 1 72 ? 9.923 -0.736 -10.198 1.00 98.56 72 ALA A CA 1
ATOM 579 C C . ALA A 1 72 ? 11.229 0.031 -9.933 1.00 98.56 72 ALA A C 1
ATOM 581 O O . ALA A 1 72 ? 11.962 0.353 -10.871 1.00 98.56 72 ALA A O 1
ATOM 582 N N . LEU A 1 73 ? 11.556 0.282 -8.660 1.00 98.62 73 LEU A N 1
ATOM 583 C CA . LEU A 1 73 ? 12.783 0.978 -8.262 1.00 98.62 73 LEU A CA 1
ATOM 584 C C . LEU A 1 73 ? 14.049 0.222 -8.661 1.00 98.62 73 LEU A C 1
ATOM 586 O O . LEU A 1 73 ? 15.037 0.859 -9.024 1.00 98.62 73 LEU A O 1
ATOM 590 N N . GLU A 1 74 ? 14.041 -1.108 -8.607 1.00 98.56 74 GLU A N 1
ATOM 591 C CA . GLU A 1 74 ? 15.154 -1.927 -9.093 1.00 98.56 74 GLU A CA 1
ATOM 592 C C . GLU A 1 74 ? 15.386 -1.705 -10.593 1.00 98.56 74 GLU A C 1
ATOM 594 O O . GLU A 1 74 ? 16.492 -1.349 -11.002 1.00 98.56 74 GLU A O 1
ATOM 599 N N . GLN A 1 75 ? 14.329 -1.789 -11.405 1.00 98.69 75 GLN A N 1
ATOM 600 C CA . GLN A 1 75 ? 14.439 -1.587 -12.851 1.00 98.69 75 GLN A CA 1
ATOM 601 C C . GLN A 1 75 ? 14.840 -0.150 -13.215 1.00 98.69 75 GLN A C 1
ATOM 603 O O . GLN A 1 75 ? 15.648 0.063 -14.119 1.00 98.69 75 GLN A O 1
ATOM 608 N N . PHE A 1 76 ? 14.340 0.861 -12.498 1.00 98.56 76 PHE A N 1
ATOM 609 C CA . PHE A 1 76 ? 14.772 2.239 -12.737 1.00 98.56 76 PHE A CA 1
ATOM 610 C C . PHE A 1 76 ? 16.233 2.480 -12.362 1.00 98.56 76 PHE A C 1
ATOM 612 O O . PHE A 1 76 ? 16.895 3.281 -13.020 1.00 98.56 76 PHE A O 1
ATOM 619 N N . ARG A 1 77 ? 16.761 1.804 -11.336 1.00 98.44 77 ARG A N 1
ATOM 620 C CA . ARG A 1 77 ? 18.187 1.892 -10.988 1.00 98.44 77 ARG A CA 1
ATOM 621 C C . ARG A 1 77 ? 19.058 1.293 -12.085 1.00 98.44 77 ARG A C 1
ATOM 623 O O . ARG A 1 77 ? 20.044 1.922 -12.453 1.00 98.44 77 ARG A O 1
ATOM 630 N N . GLU A 1 78 ? 18.669 0.153 -12.647 1.00 98.50 78 GLU A N 1
ATOM 631 C CA . GLU A 1 78 ? 19.335 -0.430 -13.821 1.00 98.50 78 GLU A CA 1
ATOM 632 C C . GLU A 1 78 ? 19.304 0.542 -15.014 1.00 98.50 78 GLU A C 1
ATOM 634 O O . GLU A 1 78 ? 20.335 0.829 -15.626 1.00 98.50 78 GLU A O 1
ATOM 639 N N . ALA A 1 79 ? 18.143 1.146 -15.296 1.00 98.25 79 ALA A N 1
ATOM 640 C CA . ALA A 1 79 ? 18.016 2.166 -16.336 1.00 98.25 79 ALA A CA 1
ATOM 641 C C . ALA A 1 79 ? 18.929 3.379 -16.078 1.00 98.25 79 ALA A C 1
ATOM 643 O O . ALA A 1 79 ? 19.575 3.873 -17.004 1.00 98.25 79 ALA A O 1
ATOM 644 N N . ALA A 1 80 ? 19.016 3.843 -14.828 1.00 98.00 80 ALA A N 1
ATOM 645 C CA . ALA A 1 80 ? 19.850 4.972 -14.430 1.00 98.00 80 ALA A CA 1
ATOM 646 C C . ALA A 1 80 ? 21.350 4.662 -14.530 1.00 98.00 80 ALA A C 1
ATOM 648 O O . ALA A 1 80 ? 22.117 5.562 -14.853 1.00 98.00 80 ALA A O 1
ATOM 649 N N . GLN A 1 81 ? 21.774 3.417 -14.289 1.00 97.81 81 GLN A N 1
ATOM 650 C CA . GLN A 1 81 ? 23.170 3.002 -14.469 1.00 97.81 81 GLN A CA 1
ATOM 651 C C . GLN A 1 81 ? 23.590 3.041 -15.942 1.00 97.81 81 GLN A C 1
ATOM 653 O O . GLN A 1 81 ? 24.690 3.490 -16.253 1.00 97.81 81 GLN A O 1
ATOM 658 N N . LEU A 1 82 ? 22.708 2.611 -16.848 1.00 97.00 82 LEU A N 1
ATOM 659 C CA . LEU A 1 82 ? 22.976 2.612 -18.290 1.00 97.00 82 LEU A CA 1
ATOM 660 C C . LEU A 1 82 ? 22.871 4.009 -18.900 1.00 97.00 82 LEU A C 1
ATOM 662 O O . LEU A 1 82 ? 23.667 4.396 -19.756 1.00 97.00 82 LEU A O 1
ATOM 666 N N . ARG A 1 83 ? 21.859 4.772 -18.485 1.00 93.50 83 ARG A N 1
ATOM 667 C CA . ARG A 1 83 ? 21.615 6.122 -18.980 1.00 93.50 83 ARG A CA 1
ATOM 668 C C . ARG A 1 83 ? 21.009 7.003 -17.886 1.00 93.50 83 ARG A C 1
ATOM 670 O O . ARG A 1 83 ? 19.784 7.131 -17.802 1.00 93.50 83 ARG A O 1
ATOM 677 N N . PRO A 1 84 ? 21.854 7.692 -17.108 1.00 94.62 84 PRO A N 1
ATOM 678 C CA . PRO A 1 84 ? 21.389 8.711 -16.182 1.00 94.62 84 PRO A CA 1
ATOM 679 C C . PRO A 1 84 ? 20.635 9.822 -16.921 1.00 94.62 84 PRO A C 1
ATOM 681 O O . PRO A 1 84 ? 20.980 10.192 -18.048 1.00 94.62 84 PRO A O 1
ATOM 684 N N . GLY A 1 85 ? 19.624 10.399 -16.279 1.00 93.19 85 GLY A N 1
ATOM 685 C CA . GLY A 1 85 ? 18.925 11.556 -16.824 1.00 93.19 85 GLY A CA 1
ATOM 686 C C . GLY A 1 85 ? 17.663 11.914 -16.056 1.00 93.19 85 GLY A C 1
ATOM 687 O O . GLY A 1 85 ? 17.136 11.118 -15.278 1.00 93.19 85 GLY A O 1
ATOM 688 N N . ASP A 1 86 ? 17.152 13.115 -16.321 1.00 94.19 86 ASP A N 1
ATOM 689 C CA . ASP A 1 86 ? 16.022 13.691 -15.588 1.00 94.19 86 ASP A CA 1
ATOM 690 C C . ASP A 1 86 ? 14.765 12.823 -15.623 1.00 94.19 86 ASP A C 1
ATOM 692 O O . ASP A 1 86 ? 14.037 12.771 -14.638 1.00 94.19 86 ASP A O 1
ATOM 696 N N . ILE A 1 87 ? 14.507 12.134 -16.739 1.00 93.19 87 ILE A N 1
ATOM 697 C CA . ILE A 1 87 ? 13.328 11.270 -16.887 1.00 93.19 87 ILE A CA 1
ATOM 698 C C . ILE A 1 87 ? 13.379 10.115 -15.881 1.00 93.19 87 ILE A C 1
ATOM 700 O O . ILE A 1 87 ? 12.420 9.901 -15.144 1.00 93.19 87 ILE A O 1
ATOM 704 N N . VAL A 1 88 ? 14.508 9.402 -15.819 1.00 95.06 88 VAL A N 1
ATOM 705 C CA . VAL A 1 88 ? 14.678 8.256 -14.915 1.00 95.06 88 VAL A CA 1
ATOM 706 C C . VAL A 1 88 ? 14.718 8.726 -13.462 1.00 95.06 88 VAL A C 1
ATOM 708 O O . VAL A 1 88 ? 14.048 8.146 -12.615 1.00 95.06 88 VAL A O 1
ATOM 711 N N . ASN A 1 89 ? 15.413 9.831 -13.175 1.00 95.69 89 ASN A N 1
ATOM 712 C CA . ASN A 1 89 ? 15.484 10.394 -11.824 1.00 95.69 89 ASN A CA 1
ATOM 713 C C . ASN A 1 89 ? 14.106 10.821 -11.300 1.00 95.69 89 ASN A C 1
ATOM 715 O O . ASN A 1 89 ? 13.770 10.546 -10.149 1.00 95.69 89 ASN A O 1
ATOM 719 N N . LYS A 1 90 ? 13.288 11.461 -12.146 1.00 95.31 90 LYS A N 1
ATOM 720 C CA . LYS A 1 90 ? 11.909 11.819 -11.792 1.00 95.31 90 LYS A CA 1
ATOM 721 C C . LYS A 1 90 ? 11.055 10.578 -11.557 1.00 95.31 90 LYS A C 1
ATOM 723 O O . LYS A 1 90 ? 10.339 10.553 -10.565 1.00 95.31 90 LYS A O 1
ATOM 728 N N . ALA A 1 91 ? 11.172 9.547 -12.395 1.00 95.69 91 ALA A N 1
ATOM 729 C CA . ALA A 1 91 ? 10.434 8.298 -12.204 1.00 95.69 91 ALA A CA 1
ATOM 730 C C . ALA A 1 91 ? 10.815 7.585 -10.895 1.00 95.69 91 ALA A C 1
ATOM 732 O O . ALA A 1 91 ? 9.935 7.135 -10.168 1.00 95.69 91 ALA A O 1
ATOM 733 N N . ILE A 1 92 ? 12.105 7.554 -10.534 1.00 97.44 92 ILE A N 1
ATOM 734 C CA . ILE A 1 92 ? 12.566 7.029 -9.237 1.00 97.44 92 ILE A CA 1
ATOM 735 C C . ILE A 1 92 ? 11.924 7.805 -8.083 1.00 97.44 92 ILE A C 1
ATOM 737 O O . ILE A 1 92 ? 11.365 7.190 -7.176 1.00 97.44 92 ILE A O 1
ATOM 741 N N . ALA A 1 93 ? 11.966 9.140 -8.126 1.00 96.94 93 ALA A N 1
ATOM 742 C CA . ALA A 1 93 ? 11.384 9.981 -7.083 1.00 96.94 93 ALA A CA 1
ATOM 743 C C . ALA A 1 93 ? 9.859 9.802 -6.977 1.00 96.94 93 ALA A C 1
ATOM 745 O O . ALA A 1 93 ? 9.318 9.688 -5.881 1.00 96.94 93 ALA A O 1
ATOM 746 N N . GLU A 1 94 ? 9.155 9.736 -8.109 1.00 95.00 94 GLU A N 1
ATOM 747 C CA . GLU A 1 94 ? 7.714 9.472 -8.151 1.00 95.00 94 GLU A CA 1
ATOM 748 C C . GLU A 1 94 ? 7.368 8.092 -7.589 1.00 95.00 94 GLU A C 1
ATOM 750 O O . GLU A 1 94 ? 6.434 7.974 -6.798 1.00 95.00 94 GLU A O 1
ATOM 755 N N . CYS A 1 95 ? 8.150 7.068 -7.926 1.00 97.06 95 CYS A N 1
ATOM 756 C CA . CYS A 1 95 ? 7.969 5.723 -7.397 1.00 97.06 95 CYS A CA 1
ATOM 757 C C . CYS A 1 95 ? 8.212 5.654 -5.882 1.00 97.06 95 CYS A C 1
ATOM 759 O O . CYS A 1 95 ? 7.475 4.970 -5.174 1.00 97.06 95 CYS A O 1
ATOM 761 N N . GLN A 1 96 ? 9.209 6.378 -5.363 1.00 98.00 96 GLN A N 1
ATOM 762 C CA . GLN A 1 96 ? 9.454 6.484 -3.921 1.00 98.00 96 GLN A CA 1
ATOM 763 C C . GLN A 1 96 ? 8.288 7.164 -3.202 1.00 98.00 96 GLN A C 1
ATOM 765 O O . GLN A 1 96 ? 7.797 6.628 -2.214 1.00 98.00 96 GLN A O 1
ATOM 770 N N . MET A 1 97 ? 7.792 8.283 -3.735 1.00 96.88 97 MET A N 1
ATOM 771 C CA . MET A 1 97 ? 6.634 8.978 -3.167 1.00 96.88 97 MET A CA 1
ATOM 772 C C . MET A 1 97 ? 5.375 8.101 -3.174 1.00 96.88 97 MET A C 1
ATOM 774 O O . MET A 1 97 ? 4.648 8.071 -2.184 1.00 96.88 97 MET A O 1
ATOM 778 N N . ALA A 1 98 ? 5.119 7.365 -4.261 1.00 95.88 98 ALA A N 1
ATOM 779 C CA . ALA A 1 98 ? 3.988 6.441 -4.340 1.00 95.88 98 ALA A CA 1
ATOM 780 C C . ALA A 1 98 ? 4.103 5.317 -3.295 1.00 95.88 98 ALA A C 1
ATOM 782 O O . ALA A 1 98 ? 3.151 5.050 -2.562 1.00 95.88 98 ALA A O 1
ATOM 783 N N . LYS A 1 99 ? 5.298 4.729 -3.147 1.00 97.38 99 LYS A N 1
ATOM 784 C CA . LYS A 1 99 ? 5.579 3.726 -2.115 1.00 97.38 99 LYS A CA 1
ATOM 785 C C . LYS A 1 99 ? 5.349 4.270 -0.704 1.00 97.38 99 LYS A C 1
ATOM 787 O O . LYS A 1 99 ? 4.703 3.616 0.110 1.00 97.38 99 LYS A O 1
ATOM 792 N N . GLU A 1 100 ? 5.883 5.451 -0.405 1.00 96.31 100 GLU A N 1
ATOM 793 C CA . GLU A 1 100 ? 5.729 6.101 0.900 1.00 96.31 100 GLU A CA 1
ATOM 794 C C . GLU A 1 100 ? 4.264 6.408 1.210 1.00 96.31 100 GLU A C 1
ATOM 796 O O . GLU A 1 100 ? 3.828 6.193 2.339 1.00 96.31 100 GLU A O 1
ATOM 801 N N . LEU A 1 101 ? 3.487 6.833 0.210 1.00 95.69 101 LEU A N 1
ATOM 802 C CA . LEU A 1 101 ? 2.055 7.064 0.366 1.00 95.69 101 LEU A CA 1
ATOM 803 C C . LEU A 1 101 ? 1.313 5.777 0.746 1.00 95.69 101 LEU A C 1
ATOM 805 O O . LEU A 1 101 ? 0.528 5.788 1.693 1.00 95.69 101 LEU A O 1
ATOM 809 N N . VAL A 1 102 ? 1.591 4.661 0.067 1.00 94.88 102 VAL A N 1
ATOM 810 C CA . VAL A 1 102 ? 0.964 3.367 0.385 1.00 94.88 102 VAL A CA 1
ATOM 811 C C . VAL A 1 102 ? 1.357 2.881 1.780 1.00 94.88 102 VAL A C 1
ATOM 813 O O . VAL A 1 102 ? 0.496 2.438 2.540 1.00 94.88 102 VAL A O 1
ATOM 816 N N . LEU A 1 103 ? 2.625 3.026 2.169 1.00 94.56 103 LEU A N 1
ATOM 817 C CA . LEU A 1 103 ? 3.073 2.693 3.525 1.00 94.56 103 LEU A CA 1
ATOM 818 C C . LEU A 1 103 ? 2.407 3.581 4.585 1.00 94.56 103 LEU A C 1
ATOM 820 O O . LEU A 1 103 ? 2.005 3.084 5.637 1.00 94.56 103 LEU A O 1
ATOM 824 N N . ALA A 1 104 ? 2.246 4.876 4.311 1.00 94.88 104 ALA A N 1
ATOM 825 C CA . ALA A 1 104 ? 1.553 5.795 5.206 1.00 94.88 104 ALA A CA 1
ATOM 826 C C . ALA A 1 104 ? 0.072 5.420 5.366 1.00 94.88 104 ALA A C 1
ATOM 828 O O . ALA A 1 104 ? -0.434 5.404 6.486 1.00 94.88 104 ALA A O 1
ATOM 829 N N . MET A 1 105 ? -0.613 5.054 4.279 1.00 93.25 105 MET A N 1
ATOM 830 C CA . MET A 1 105 ? -1.995 4.563 4.332 1.00 93.25 105 MET A CA 1
ATOM 831 C C . MET A 1 105 ? -2.107 3.294 5.185 1.00 93.25 105 MET A C 1
ATOM 833 O O . MET A 1 105 ? -2.940 3.237 6.085 1.00 93.25 105 MET A O 1
ATOM 837 N N . GLN A 1 106 ? -1.207 2.325 5.001 1.00 92.62 106 GLN A N 1
ATOM 838 C CA . GLN A 1 106 ? -1.178 1.107 5.818 1.00 92.62 106 GLN A CA 1
ATOM 839 C C . GLN A 1 106 ? -0.954 1.401 7.307 1.00 92.62 106 GLN A C 1
ATOM 841 O O . GLN A 1 106 ? -1.573 0.772 8.164 1.00 92.62 106 GLN A O 1
ATOM 846 N N . GLN A 1 107 ? -0.092 2.366 7.637 1.00 92.56 107 GLN A N 1
ATOM 847 C CA . GLN A 1 107 ? 0.114 2.796 9.023 1.00 92.56 107 GLN A CA 1
ATOM 848 C C . GLN A 1 107 ? -1.134 3.463 9.610 1.00 92.56 107 GLN A C 1
ATOM 850 O O . GLN A 1 107 ? -1.455 3.230 10.776 1.00 92.56 107 GLN A O 1
ATOM 855 N N . ILE A 1 108 ? -1.848 4.271 8.819 1.00 92.00 108 ILE A N 1
ATOM 856 C CA . ILE A 1 108 ? -3.117 4.886 9.230 1.00 92.00 108 ILE A CA 1
ATOM 857 C C . ILE A 1 108 ? -4.159 3.801 9.516 1.00 92.00 108 ILE A C 1
ATOM 859 O O . ILE A 1 108 ? -4.783 3.839 10.575 1.00 92.00 108 ILE A O 1
ATOM 863 N N . ASP A 1 109 ? -4.298 2.809 8.639 1.00 86.38 109 ASP A N 1
ATOM 864 C CA . ASP A 1 109 ? -5.254 1.711 8.815 1.00 86.38 109 ASP A CA 1
ATOM 865 C C . ASP A 1 109 ? -4.933 0.871 10.059 1.00 86.38 109 ASP A C 1
ATOM 867 O O . ASP A 1 109 ? -5.815 0.577 10.869 1.00 86.38 109 ASP A O 1
ATOM 871 N N . GLN A 1 110 ? -3.654 0.541 10.272 1.00 88.25 110 GLN A N 1
ATOM 872 C CA . GLN A 1 110 ? -3.199 -0.165 11.473 1.00 88.25 110 GLN A CA 1
ATOM 873 C C . GLN A 1 110 ? -3.481 0.633 12.744 1.00 88.25 110 GLN A C 1
ATOM 875 O O . GLN A 1 110 ? -3.946 0.079 13.742 1.00 88.25 110 GLN A O 1
ATOM 880 N N . ARG A 1 111 ? -3.225 1.943 12.711 1.00 88.81 111 ARG A N 1
ATOM 881 C CA . ARG A 1 111 ? -3.500 2.830 13.837 1.00 88.81 111 ARG A CA 1
ATOM 882 C C . ARG A 1 111 ? -4.995 2.904 14.128 1.00 88.81 111 ARG A C 1
ATOM 884 O O . ARG A 1 111 ? -5.378 2.774 15.285 1.00 88.81 111 ARG A O 1
ATOM 891 N N . ALA A 1 112 ? -5.835 3.051 13.108 1.00 89.06 112 ALA A N 1
ATOM 892 C CA . ALA A 1 112 ? -7.286 3.078 13.266 1.00 89.06 112 ALA A CA 1
ATOM 893 C C . ALA A 1 112 ? -7.824 1.759 13.851 1.00 89.06 112 ALA A C 1
ATOM 895 O O . ALA A 1 112 ? -8.662 1.773 14.760 1.00 89.06 112 ALA A O 1
ATOM 896 N N . ALA A 1 113 ? -7.305 0.617 13.388 1.00 86.38 113 ALA A N 1
ATOM 897 C CA . ALA A 1 113 ? -7.645 -0.694 13.933 1.00 86.38 113 ALA A CA 1
ATOM 898 C C . ALA A 1 113 ? -7.234 -0.822 15.411 1.00 86.38 113 ALA A C 1
ATOM 900 O O . ALA A 1 113 ? -8.032 -1.253 16.246 1.00 86.38 113 ALA A O 1
ATOM 901 N N . PHE A 1 114 ? -6.018 -0.389 15.752 1.00 80.81 114 PHE A N 1
ATOM 902 C CA . PHE A 1 114 ? -5.510 -0.426 17.121 1.00 80.81 114 PHE A CA 1
ATOM 903 C C . PHE A 1 114 ? -6.291 0.496 18.065 1.00 80.81 114 PHE A C 1
ATOM 905 O O . PHE A 1 114 ? -6.703 0.063 19.138 1.00 80.81 114 PHE A O 1
ATOM 912 N N . GLU A 1 115 ? -6.557 1.740 17.662 1.00 85.06 115 GLU A N 1
ATOM 913 C CA . GLU A 1 115 ? -7.339 2.699 18.452 1.00 85.06 115 GLU A CA 1
ATOM 914 C C . GLU A 1 115 ? -8.767 2.196 18.708 1.00 85.06 115 GLU A C 1
ATOM 916 O O . GLU A 1 115 ? -9.299 2.367 19.806 1.00 85.06 115 GLU A O 1
ATOM 921 N N . THR A 1 116 ? -9.385 1.534 17.727 1.00 80.88 116 THR A N 1
ATOM 922 C CA . THR A 1 116 ? -10.713 0.922 17.892 1.00 80.88 116 THR A CA 1
ATOM 923 C C . THR A 1 116 ? -10.673 -0.217 18.910 1.00 80.88 116 THR A C 1
ATOM 925 O O . THR A 1 116 ? -11.506 -0.257 19.816 1.00 80.88 116 THR A O 1
ATOM 928 N N . GLY A 1 117 ? -9.671 -1.098 18.818 1.00 80.81 117 GLY A N 1
ATOM 929 C CA . GLY A 1 117 ? -9.470 -2.179 19.784 1.00 80.81 117 GLY A CA 1
ATOM 930 C C . GLY A 1 117 ? -9.188 -1.666 21.200 1.00 80.81 117 GLY A C 1
ATOM 931 O O . GLY A 1 117 ? -9.730 -2.196 22.167 1.00 80.81 117 GLY A O 1
ATOM 932 N N . GLN A 1 118 ? -8.408 -0.590 21.339 1.00 80.38 118 GLN A N 1
ATOM 933 C CA . GLN A 1 118 ? -8.158 0.043 22.635 1.00 80.38 118 GLN A CA 1
ATOM 934 C C . GLN A 1 118 ? -9.421 0.655 23.238 1.00 80.38 118 GLN A C 1
ATOM 936 O O . GLN A 1 118 ? -9.685 0.429 24.414 1.00 80.38 118 GLN A O 1
ATOM 941 N N . LYS A 1 119 ? -10.230 1.373 22.450 1.00 77.19 119 LYS A N 1
ATOM 942 C CA . LYS A 1 119 ? -11.497 1.951 22.928 1.00 77.19 119 LYS A CA 1
ATOM 943 C C . LYS A 1 119 ? -12.494 0.882 23.367 1.00 77.19 119 LYS A C 1
ATOM 945 O O . LYS A 1 119 ? -13.195 1.083 24.353 1.00 77.19 119 LYS A O 1
ATOM 950 N N . GLN A 1 120 ? -12.549 -0.252 22.667 1.00 74.81 120 GLN A N 1
ATOM 951 C CA . GLN A 1 120 ? -13.365 -1.396 23.082 1.00 74.81 120 GLN A CA 1
ATOM 952 C C . GLN A 1 120 ? -12.850 -2.000 24.389 1.00 74.81 120 GLN A C 1
ATOM 954 O O . GLN A 1 120 ? -13.621 -2.141 25.331 1.00 74.81 120 GLN A O 1
ATOM 959 N N . ALA A 1 121 ? -11.545 -2.260 24.493 1.00 75.19 121 ALA A N 1
ATOM 960 C CA . ALA A 1 121 ? -10.945 -2.804 25.709 1.00 75.19 121 ALA A CA 1
ATOM 961 C C . ALA A 1 121 ? -11.083 -1.855 26.913 1.00 75.19 121 ALA A C 1
ATOM 963 O O . ALA A 1 121 ? -11.279 -2.301 28.041 1.00 75.19 121 ALA A O 1
ATOM 964 N N . GLU A 1 122 ? -10.986 -0.543 26.700 1.00 77.75 122 GLU A N 1
ATOM 965 C CA . GLU A 1 122 ? -11.209 0.462 27.738 1.00 77.75 122 GLU A CA 1
ATOM 966 C C . GLU A 1 122 ? -12.688 0.535 28.130 1.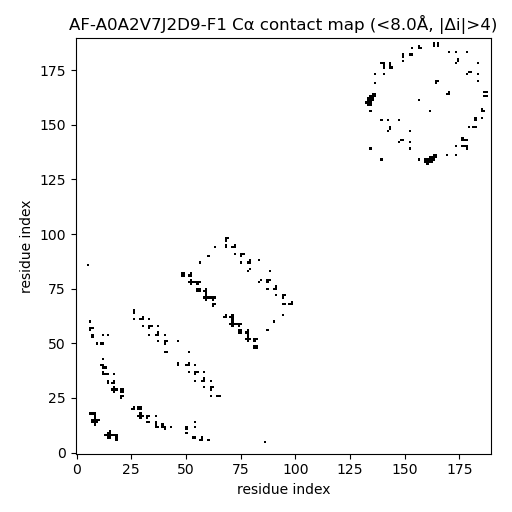00 77.75 122 GLU A C 1
ATOM 968 O O . GLU A 1 122 ? -12.992 0.508 29.320 1.00 77.75 122 GLU A O 1
ATOM 973 N N . GLY A 1 123 ? -13.612 0.518 27.164 1.00 74.00 123 GLY A N 1
ATOM 974 C CA . GLY A 1 123 ? -15.051 0.436 27.424 1.00 74.00 123 GLY A CA 1
ATOM 975 C C . GLY A 1 123 ? -15.440 -0.820 28.208 1.00 74.00 123 GLY A C 1
ATOM 976 O O . GLY A 1 123 ? -16.208 -0.736 29.162 1.00 74.00 123 GLY A O 1
ATOM 977 N N . GLU A 1 124 ? -14.857 -1.971 27.875 1.00 72.50 124 GLU A N 1
ATOM 978 C CA . GLU A 1 124 ? -15.044 -3.227 28.608 1.00 72.50 124 GLU A CA 1
ATOM 979 C C . GLU A 1 124 ? -14.466 -3.162 30.022 1.00 72.50 124 GLU A C 1
ATOM 981 O O . GLU A 1 124 ? -15.114 -3.611 30.966 1.00 72.50 124 GLU A O 1
ATOM 986 N N . ARG A 1 125 ? -13.279 -2.570 30.206 1.00 80.00 125 ARG A N 1
ATOM 987 C CA . ARG A 1 125 ? -12.681 -2.382 31.539 1.00 80.00 125 ARG A CA 1
ATOM 988 C C . ARG A 1 125 ? -13.497 -1.433 32.402 1.00 80.00 125 ARG A C 1
ATOM 990 O O . ARG A 1 125 ? -13.688 -1.717 33.581 1.00 80.00 125 ARG A O 1
ATOM 997 N N . VAL A 1 126 ? -13.983 -0.331 31.835 1.00 81.06 126 VAL A N 1
ATOM 998 C CA . VAL A 1 126 ? -14.851 0.620 32.537 1.00 81.06 126 VAL A CA 1
ATOM 999 C C . VAL A 1 126 ? -16.173 -0.054 32.897 1.00 81.06 126 VAL A C 1
ATOM 1001 O O . VAL A 1 126 ? -16.563 -0.008 34.059 1.00 81.06 126 VAL A O 1
ATOM 1004 N N . ALA A 1 127 ? -16.803 -0.779 31.970 1.00 73.56 127 ALA A N 1
ATOM 1005 C CA . ALA A 1 127 ? -18.027 -1.531 32.245 1.00 73.56 127 ALA A CA 1
ATOM 1006 C C . ALA A 1 127 ? -17.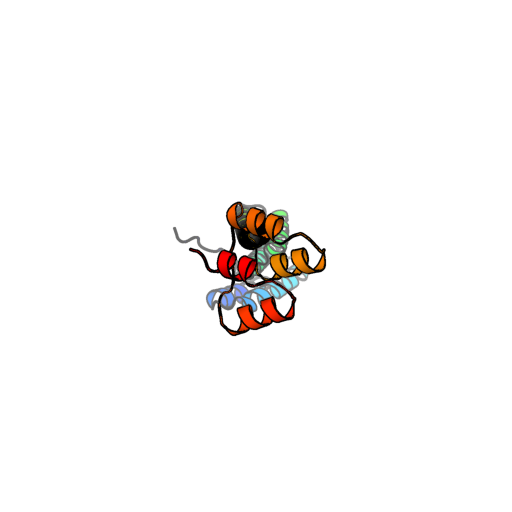825 -2.619 33.318 1.00 73.56 127 ALA A C 1
ATOM 1008 O O . ALA A 1 127 ? -18.676 -2.793 34.189 1.00 73.56 127 ALA A O 1
ATOM 1009 N N . GLN A 1 128 ? -16.693 -3.330 33.303 1.00 71.56 128 GLN A N 1
ATOM 1010 C CA . GLN A 1 128 ? -16.353 -4.318 34.333 1.00 71.56 128 GLN A CA 1
ATOM 1011 C C . GLN A 1 128 ? -16.074 -3.666 35.692 1.00 71.56 128 GLN A C 1
ATOM 1013 O O . GLN A 1 128 ? -16.503 -4.195 36.715 1.00 71.56 128 GLN A O 1
ATOM 1018 N N . ALA A 1 129 ? -15.405 -2.511 35.727 1.00 72.00 129 ALA A N 1
ATOM 1019 C CA . ALA A 1 129 ? -15.175 -1.758 36.959 1.00 72.00 129 ALA A CA 1
ATOM 1020 C C . ALA A 1 129 ? -16.481 -1.183 37.538 1.00 72.00 129 ALA A C 1
ATOM 1022 O O . ALA A 1 129 ? -16.688 -1.223 38.751 1.00 72.00 129 ALA A O 1
ATOM 1023 N N . GLU A 1 130 ? -17.392 -0.703 36.687 1.00 70.25 130 GLU A N 1
ATOM 1024 C CA . GLU A 1 130 ? -18.730 -0.258 37.091 1.00 70.25 130 GLU A CA 1
ATOM 1025 C C . GLU A 1 130 ? -19.595 -1.418 37.602 1.00 70.25 130 GLU A C 1
ATOM 1027 O O . GLU A 1 130 ? -20.287 -1.267 38.614 1.00 70.25 130 GLU A O 1
ATOM 1032 N N . ALA A 1 131 ? -19.517 -2.591 36.964 1.00 69.06 131 ALA A N 1
ATOM 1033 C CA . ALA A 1 131 ? -20.193 -3.802 37.424 1.00 69.06 131 ALA A CA 1
ATOM 1034 C C . ALA A 1 131 ? -19.640 -4.293 38.772 1.00 69.06 131 ALA A C 1
ATOM 1036 O O . ALA A 1 131 ? -20.420 -4.613 39.662 1.00 69.06 131 ALA A O 1
ATOM 1037 N N . ALA A 1 132 ? -18.319 -4.280 38.970 1.00 69.25 132 ALA A N 1
ATOM 1038 C CA . ALA A 1 132 ? -17.691 -4.668 40.236 1.00 69.25 132 ALA A CA 1
ATOM 1039 C C . ALA A 1 132 ? -17.994 -3.696 41.397 1.00 69.25 132 ALA A C 1
ATOM 1041 O O . ALA A 1 132 ? -17.932 -4.082 42.563 1.00 69.25 132 ALA A O 1
ATOM 1042 N N . GLY A 1 133 ? -18.314 -2.433 41.099 1.00 76.50 133 GLY A N 1
ATOM 1043 C CA . GLY A 1 133 ? -18.670 -1.415 42.093 1.00 76.50 133 GLY A CA 1
ATOM 1044 C C . GLY A 1 133 ? -20.159 -1.345 42.454 1.00 76.50 133 GLY A C 1
ATOM 1045 O O . GLY A 1 133 ? -20.523 -0.558 43.331 1.00 76.50 133 GLY A O 1
ATOM 1046 N N . THR A 1 134 ? -21.015 -2.127 41.790 1.00 89.19 134 THR A N 1
ATOM 1047 C CA . THR A 1 134 ? -22.475 -2.071 41.940 1.00 89.19 134 THR A CA 1
ATOM 1048 C C . THR A 1 134 ? -22.994 -3.367 42.550 1.00 89.19 134 THR A C 1
ATOM 1050 O O . THR A 1 134 ? -22.850 -4.427 41.957 1.00 89.19 134 THR A O 1
ATOM 1053 N N . LEU A 1 135 ? -23.643 -3.287 43.712 1.00 91.62 135 LEU A N 1
ATOM 1054 C CA . LEU A 1 135 ? -24.261 -4.451 44.348 1.00 91.62 135 LEU A CA 1
ATOM 1055 C C . LEU A 1 135 ? -25.391 -5.017 43.484 1.00 91.62 135 LEU A C 1
ATOM 1057 O O . LEU A 1 135 ? -26.294 -4.295 43.050 1.00 91.62 135 LEU A O 1
ATOM 1061 N N . THR A 1 136 ? -25.365 -6.330 43.308 1.00 93.94 136 THR A N 1
ATOM 1062 C CA . THR A 1 136 ? -26.357 -7.126 42.588 1.00 93.94 136 THR A CA 1
ATOM 1063 C C . THR A 1 136 ? -27.030 -8.132 43.521 1.00 93.94 136 THR A C 1
ATOM 1065 O O . THR A 1 136 ? -26.601 -8.359 44.654 1.00 93.94 136 THR A O 1
ATOM 1068 N N . ASN A 1 137 ? -28.084 -8.792 43.036 1.00 94.00 137 ASN A N 1
ATOM 1069 C CA . ASN A 1 137 ? -28.741 -9.875 43.773 1.00 94.00 137 ASN A CA 1
ATOM 1070 C C . ASN A 1 137 ? -27.762 -11.010 44.125 1.00 94.00 137 ASN A C 1
ATOM 1072 O O . ASN A 1 137 ? -27.901 -11.619 45.183 1.00 94.00 137 ASN A O 1
ATOM 1076 N N . ALA A 1 138 ? -26.773 -11.284 43.265 1.00 93.12 138 ALA A N 1
ATOM 1077 C CA . ALA A 1 138 ? -25.771 -12.321 43.503 1.00 93.12 138 ALA A CA 1
ATOM 1078 C C . ALA A 1 138 ? -24.859 -11.970 44.688 1.00 93.12 138 ALA A C 1
ATOM 1080 O O . ALA A 1 138 ? -24.603 -12.830 45.527 1.00 93.12 138 ALA A O 1
ATOM 1081 N N . ASP A 1 139 ? -24.454 -10.703 44.818 1.00 93.44 139 ASP A N 1
ATOM 1082 C CA . ASP A 1 139 ? -23.638 -10.244 45.949 1.00 93.44 139 ASP A CA 1
ATOM 1083 C C . ASP A 1 139 ? -24.400 -10.367 47.274 1.00 93.44 139 ASP A C 1
ATOM 1085 O O . ASP A 1 139 ? -23.837 -10.760 48.296 1.00 93.44 139 ASP A O 1
ATOM 1089 N N . VAL A 1 140 ? -25.706 -10.073 47.265 1.00 94.31 140 VAL A N 1
ATOM 1090 C CA . VAL A 1 140 ? -26.568 -10.237 48.446 1.00 94.31 140 VAL A CA 1
ATOM 1091 C C . VAL A 1 140 ? -26.678 -11.706 48.847 1.00 94.31 140 VAL A C 1
ATOM 1093 O O . VAL A 1 140 ? -26.520 -12.024 50.026 1.00 94.31 140 VAL A O 1
ATOM 1096 N N . ILE A 1 141 ? -26.882 -12.603 47.880 1.00 94.94 141 ILE A N 1
ATOM 1097 C CA . ILE A 1 141 ? -26.899 -14.053 48.119 1.00 94.94 141 ILE A CA 1
ATOM 1098 C C . ILE A 1 141 ? -25.561 -14.512 48.702 1.00 94.94 141 ILE A C 1
ATOM 1100 O O . ILE A 1 141 ? -25.548 -15.175 49.736 1.00 94.94 141 ILE A O 1
ATOM 1104 N N . GLN A 1 142 ? -24.439 -14.090 48.120 1.00 94.19 142 GLN A N 1
ATOM 1105 C CA . GLN A 1 142 ? -23.110 -14.459 48.603 1.00 94.19 142 GLN A CA 1
ATOM 1106 C C . GLN A 1 142 ? -22.858 -13.975 50.039 1.00 94.19 142 GLN A C 1
ATOM 1108 O O . GLN A 1 142 ? -22.247 -14.693 50.835 1.00 94.19 142 GLN A O 1
ATOM 1113 N N . MET A 1 143 ? -23.330 -12.779 50.409 1.00 93.31 143 MET A N 1
ATOM 1114 C CA . MET A 1 143 ? -23.234 -12.286 51.788 1.00 93.31 143 MET A CA 1
ATOM 1115 C C . MET A 1 143 ? -24.046 -13.149 52.762 1.00 93.31 143 MET A C 1
ATOM 1117 O O . MET A 1 143 ? -23.564 -13.450 53.857 1.00 93.31 143 MET A O 1
ATOM 1121 N N . VAL A 1 144 ? -25.240 -13.591 52.360 1.00 95.50 144 VAL A N 1
ATOM 1122 C CA . VAL A 1 144 ? -26.068 -14.513 53.152 1.00 95.50 144 VAL A CA 1
ATOM 1123 C C . VAL A 1 144 ? -25.403 -15.886 53.280 1.00 95.50 144 VAL A C 1
ATOM 1125 O O . VAL A 1 144 ? -25.298 -16.410 54.389 1.00 95.50 144 VAL A O 1
ATOM 1128 N N . GLU A 1 145 ? -24.875 -16.446 52.190 1.00 93.62 145 GLU A N 1
ATOM 1129 C CA . GLU A 1 145 ? -24.148 -17.727 52.185 1.00 93.62 145 GLU A CA 1
ATOM 1130 C C . GLU A 1 145 ? -22.880 -17.675 53.048 1.00 93.62 145 GLU A C 1
ATOM 1132 O O . GLU A 1 145 ? -22.553 -18.626 53.761 1.00 93.62 145 GLU A O 1
ATOM 1137 N N . SER A 1 146 ? -22.210 -16.520 53.056 1.00 95.06 146 SER A N 1
ATOM 1138 C CA . SER A 1 146 ? -21.059 -16.224 53.917 1.00 95.06 146 SER A CA 1
ATOM 1139 C C . SER A 1 146 ? -21.449 -15.943 55.374 1.00 95.06 146 SER A C 1
ATOM 1141 O O . SER A 1 146 ? -20.580 -15.661 56.200 1.00 95.06 146 SER A O 1
ATOM 1143 N N . LYS A 1 147 ? -22.740 -16.053 55.714 1.00 93.88 147 LYS A N 1
ATOM 1144 C CA . LYS A 1 147 ? -23.311 -15.893 57.059 1.00 93.88 147 LYS A CA 1
ATOM 1145 C C . LYS A 1 147 ? -23.154 -14.488 57.646 1.00 93.88 147 LYS A C 1
ATOM 1147 O O . LYS A 1 147 ? -23.058 -14.341 58.867 1.00 93.88 147 LYS A O 1
ATOM 1152 N N . LEU A 1 148 ? -23.140 -13.448 56.808 1.00 94.50 148 LEU A N 1
ATOM 1153 C CA . LEU A 1 148 ? -23.243 -12.073 57.302 1.00 94.50 148 LEU A CA 1
ATOM 1154 C C . LEU A 1 148 ? -24.624 -11.850 57.929 1.00 94.50 148 LEU A C 1
ATOM 1156 O O . LEU A 1 148 ? -25.620 -12.443 57.521 1.00 94.50 148 LEU A O 1
ATOM 1160 N N . SER A 1 149 ? -24.684 -10.978 58.936 1.00 95.81 149 SER A N 1
ATOM 1161 C CA . SER A 1 149 ? -25.953 -10.647 59.580 1.00 95.81 149 SER A CA 1
ATOM 1162 C C . SER A 1 149 ? -26.817 -9.755 58.690 1.00 95.81 149 SER A C 1
ATOM 1164 O O . SER A 1 149 ? -26.309 -8.888 57.976 1.00 95.81 149 SER A O 1
ATOM 1166 N N . ASP A 1 150 ? -28.138 -9.908 58.808 1.00 93.75 150 ASP A N 1
ATOM 1167 C CA . ASP A 1 150 ? -29.116 -9.127 58.036 1.00 93.75 150 ASP A CA 1
ATOM 1168 C C . ASP A 1 150 ? -28.893 -7.611 58.198 1.00 93.75 150 ASP A C 1
ATOM 1170 O O . ASP A 1 150 ? -28.994 -6.853 57.238 1.00 93.75 150 ASP A O 1
ATOM 1174 N N . VAL A 1 151 ? -28.502 -7.171 59.401 1.00 94.94 151 VAL A N 1
ATOM 1175 C CA . VAL A 1 151 ? -28.208 -5.762 59.716 1.00 94.94 151 VAL A CA 1
ATOM 1176 C C . VAL A 1 151 ? -27.017 -5.234 58.910 1.00 94.94 151 VAL A C 1
ATOM 1178 O O . VAL A 1 151 ? -27.075 -4.122 58.385 1.00 94.94 151 VAL A O 1
ATOM 1181 N N . LEU A 1 152 ? -25.941 -6.019 58.788 1.00 93.81 152 LEU A N 1
ATOM 1182 C CA . LEU A 1 152 ? -24.753 -5.618 58.028 1.00 93.81 152 LEU A CA 1
ATOM 1183 C C . LEU A 1 152 ? -25.027 -5.610 56.523 1.00 93.81 152 LEU A C 1
ATOM 1185 O O . LEU A 1 152 ? -24.561 -4.708 55.826 1.00 93.81 152 LEU A O 1
ATOM 1189 N N . ILE A 1 153 ? -25.818 -6.568 56.038 1.00 94.56 153 ILE A N 1
ATOM 1190 C CA . ILE A 1 153 ? -26.241 -6.632 54.636 1.00 94.56 153 ILE A CA 1
ATOM 1191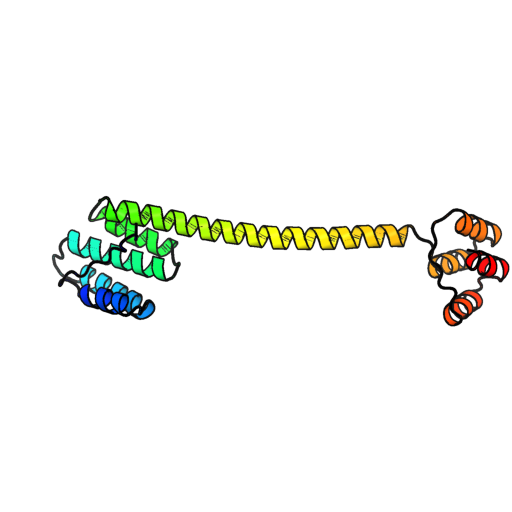 C C . ILE A 1 153 ? -27.089 -5.402 54.288 1.00 94.56 153 ILE A C 1
ATOM 1193 O O . ILE A 1 153 ? -26.770 -4.692 53.338 1.00 94.56 153 ILE A O 1
ATOM 1197 N N . ILE A 1 154 ? -28.098 -5.078 55.102 1.00 94.88 154 ILE A N 1
ATOM 1198 C CA . ILE A 1 154 ? -28.937 -3.877 54.945 1.00 94.88 154 ILE A CA 1
ATOM 1199 C C . ILE A 1 154 ? -28.085 -2.604 54.969 1.00 94.88 154 ILE A C 1
ATOM 1201 O O . ILE A 1 154 ? -28.241 -1.737 54.110 1.00 94.88 154 ILE A O 1
ATOM 1205 N N . HIS A 1 155 ? -27.149 -2.487 55.915 1.00 93.88 155 HIS A N 1
ATOM 1206 C CA . HIS A 1 155 ? -26.248 -1.336 55.983 1.00 93.88 155 HIS A CA 1
ATOM 1207 C C . HIS A 1 155 ? -25.392 -1.203 54.715 1.00 93.88 155 HIS A C 1
ATOM 1209 O O . HIS A 1 155 ? -25.201 -0.097 54.207 1.00 93.88 155 HIS A O 1
ATOM 1215 N N . LYS A 1 156 ? -24.868 -2.315 54.189 1.00 91.50 156 LYS A N 1
ATOM 1216 C CA . LYS A 1 156 ? -24.067 -2.326 52.962 1.00 91.50 156 LYS A CA 1
ATOM 1217 C C . LYS A 1 156 ? -24.900 -1.923 51.745 1.00 91.50 156 LYS A C 1
ATOM 1219 O O . LYS A 1 156 ? -24.418 -1.097 50.970 1.00 91.50 156 LYS A O 1
ATOM 1224 N N . ILE A 1 157 ? -26.125 -2.442 51.630 1.00 93.12 157 ILE A N 1
ATOM 1225 C CA . ILE A 1 157 ? -27.096 -2.088 50.586 1.00 93.12 157 ILE A CA 1
ATOM 1226 C C . ILE A 1 157 ? -27.347 -0.576 50.581 1.00 93.12 157 ILE A C 1
ATOM 1228 O O . ILE A 1 157 ? -27.132 0.064 49.560 1.00 93.12 157 ILE A O 1
ATOM 1232 N N . LYS A 1 158 ? -27.692 0.015 51.731 1.00 92.44 158 LYS A N 1
ATOM 1233 C CA . LYS A 1 158 ? -28.023 1.449 51.837 1.00 92.44 158 LYS A CA 1
ATOM 1234 C C . LYS A 1 158 ? -26.858 2.394 51.533 1.00 92.44 158 LYS A C 1
ATOM 1236 O O . LYS A 1 158 ? -27.079 3.539 51.161 1.00 92.44 158 LYS A O 1
ATOM 1241 N N . ASN A 1 159 ? -25.622 1.933 51.718 1.00 90.62 159 ASN A N 1
ATOM 1242 C CA . ASN A 1 159 ? -24.417 2.756 51.574 1.00 90.62 159 ASN A CA 1
ATOM 1243 C C . ASN A 1 159 ? -23.603 2.440 50.312 1.00 90.62 159 ASN A C 1
ATOM 1245 O O . ASN A 1 159 ? -22.445 2.842 50.207 1.00 90.62 159 ASN A O 1
ATOM 1249 N N . SER A 1 160 ? -24.156 1.679 49.371 1.00 90.06 160 SER A N 1
ATOM 1250 C CA . SER A 1 160 ? -23.453 1.295 48.148 1.00 90.06 160 SER A CA 1
ATOM 1251 C C . SER A 1 160 ? -24.338 1.532 46.937 1.00 90.06 160 SER A C 1
ATOM 1253 O O . SER A 1 160 ? -25.557 1.434 47.017 1.00 90.06 160 SER A O 1
ATOM 1255 N N . LYS A 1 161 ? -23.717 1.800 45.786 1.00 90.19 161 LYS A N 1
ATOM 1256 C CA . LYS A 1 161 ? -24.442 1.763 44.515 1.00 90.19 161 LYS A CA 1
ATOM 1257 C C . LYS A 1 161 ? -24.964 0.348 44.291 1.00 90.19 161 LYS A C 1
ATOM 1259 O O . LYS A 1 161 ? -24.237 -0.618 44.528 1.00 90.19 161 LYS A O 1
ATOM 1264 N N . HIS A 1 162 ? -26.201 0.230 43.833 1.00 91.88 162 HIS A N 1
ATOM 1265 C CA . HIS A 1 162 ? -26.842 -1.056 43.601 1.00 91.88 162 HIS A CA 1
ATOM 1266 C C . HIS A 1 162 ? -27.688 -1.047 42.334 1.00 91.88 162 HIS A C 1
ATOM 1268 O O . HIS A 1 162 ? -28.200 -0.014 41.903 1.00 91.88 162 HIS A O 1
ATOM 1274 N N . LYS A 1 163 ? -27.851 -2.230 41.749 1.00 90.25 163 LYS A N 1
ATOM 1275 C CA . LYS A 1 163 ? -28.724 -2.488 40.606 1.00 90.25 163 LYS A CA 1
ATOM 1276 C C . LYS A 1 163 ? -29.395 -3.837 40.820 1.00 90.25 163 LYS A C 1
ATOM 1278 O O . LYS A 1 163 ? -29.018 -4.843 40.219 1.00 90.25 163 LYS A O 1
ATOM 1283 N N . PHE A 1 164 ? -30.348 -3.854 41.743 1.00 93.25 164 PHE A N 1
ATOM 1284 C CA . PHE A 1 164 ? -31.092 -5.061 42.066 1.00 93.25 164 PHE A CA 1
ATOM 1285 C C . PHE A 1 164 ? -32.159 -5.351 41.016 1.00 93.25 164 PHE A C 1
ATOM 1287 O O . PHE A 1 164 ? -32.809 -4.446 40.497 1.00 93.25 164 PHE A O 1
ATOM 1294 N N . ASP A 1 165 ? -32.333 -6.635 40.722 1.00 93.19 165 ASP A N 1
ATOM 1295 C CA . ASP A 1 165 ? -33.457 -7.136 39.940 1.00 93.19 165 ASP A CA 1
ATOM 1296 C C . ASP A 1 165 ? -34.585 -7.502 40.911 1.00 93.19 165 ASP A C 1
ATOM 1298 O O . ASP A 1 165 ? -34.454 -8.432 41.710 1.00 93.19 165 ASP A O 1
ATOM 1302 N N . THR A 1 166 ? -35.676 -6.740 40.870 1.00 93.81 166 THR A N 1
ATOM 1303 C CA . THR A 1 166 ? -36.857 -6.916 41.728 1.00 93.81 166 THR A CA 1
ATOM 1304 C C . THR A 1 166 ? -38.020 -7.586 40.991 1.00 93.81 166 THR A C 1
ATOM 1306 O O . THR A 1 166 ? -39.155 -7.572 41.470 1.00 93.81 166 THR A O 1
ATOM 1309 N N . SER A 1 167 ? -37.760 -8.202 39.830 1.00 95.31 167 SER A N 1
ATOM 1310 C CA . SER A 1 167 ? -38.741 -9.036 39.131 1.00 95.31 167 SER A CA 1
ATOM 1311 C C . SER A 1 167 ? -39.163 -10.241 39.978 1.00 95.31 167 SER A C 1
ATOM 1313 O O . SER A 1 167 ? -38.428 -10.719 40.845 1.00 95.31 167 SER A O 1
ATOM 1315 N N . SER A 1 168 ? -40.356 -10.776 39.713 1.00 94.62 168 SER A N 1
ATOM 1316 C CA . SER A 1 168 ? -40.917 -11.898 40.477 1.00 94.62 168 SER A CA 1
ATOM 1317 C C . SER A 1 168 ? -39.978 -13.110 40.527 1.00 94.62 168 SER A C 1
ATOM 1319 O O . SER A 1 168 ? -39.780 -13.688 41.595 1.00 94.62 168 SER A O 1
ATOM 1321 N N . ASP A 1 169 ? -39.332 -13.452 39.410 1.00 94.88 169 ASP A N 1
ATOM 1322 C CA . ASP A 1 169 ? -38.382 -14.567 39.341 1.00 94.88 169 ASP A CA 1
ATOM 1323 C C . ASP A 1 169 ? -37.122 -14.315 40.177 1.00 94.88 169 ASP A C 1
ATOM 1325 O O . ASP A 1 169 ? -36.598 -15.230 40.821 1.00 94.88 169 ASP A O 1
ATOM 1329 N N . ALA A 1 170 ? -36.629 -13.075 40.194 1.00 94.31 170 ALA A N 1
ATOM 1330 C CA . ALA A 1 170 ? -35.457 -12.692 40.968 1.00 94.31 170 ALA A CA 1
ATOM 1331 C C . ALA A 1 170 ? -35.736 -12.713 42.480 1.00 94.31 170 ALA A C 1
ATOM 1333 O O . ALA A 1 170 ? -34.921 -13.233 43.246 1.00 94.31 170 ALA A O 1
ATOM 1334 N N . LEU A 1 171 ? -36.915 -12.254 42.908 1.00 94.31 171 LEU A N 1
ATOM 1335 C CA . LEU A 1 171 ? -37.360 -12.325 44.304 1.00 94.31 171 LEU A CA 1
ATOM 1336 C C . LEU A 1 171 ? -37.535 -13.779 44.780 1.00 94.31 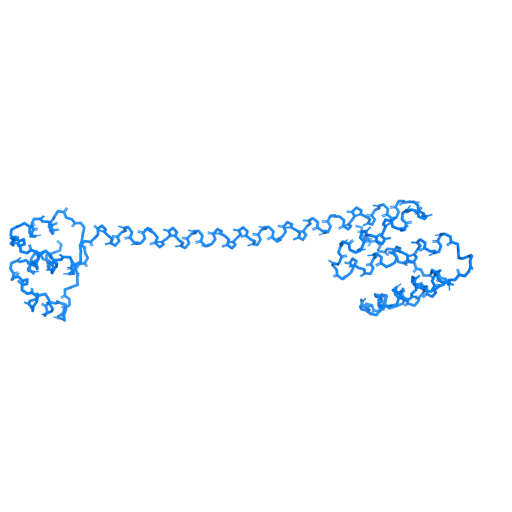171 LEU A C 1
ATOM 1338 O O . LEU A 1 171 ? -37.127 -14.132 45.890 1.00 94.31 171 LEU A O 1
ATOM 1342 N N . VAL A 1 172 ? -38.062 -14.664 43.925 1.00 94.81 172 VAL A N 1
ATOM 1343 C CA . VAL A 1 172 ? -38.151 -16.108 44.217 1.00 94.81 172 VAL A CA 1
ATOM 1344 C C . VAL A 1 172 ? -36.761 -16.736 44.373 1.00 94.81 172 VAL A C 1
ATOM 1346 O O . VAL A 1 172 ? -36.565 -17.602 45.224 1.00 94.81 172 VAL A O 1
ATOM 1349 N N . LYS A 1 173 ? -35.768 -16.318 43.580 1.00 94.94 173 LYS A N 1
ATOM 1350 C CA . LYS A 1 173 ? -34.384 -16.800 43.732 1.00 94.94 173 LYS A CA 1
ATOM 1351 C C . LYS A 1 173 ? -33.749 -16.323 45.040 1.00 94.94 173 LYS A C 1
ATOM 1353 O O . LYS A 1 173 ? -33.146 -17.136 45.734 1.00 94.94 173 LYS A O 1
ATOM 1358 N N . LEU A 1 174 ? -33.919 -15.047 45.392 1.00 95.31 174 LEU A N 1
ATOM 1359 C CA . LEU A 1 174 ? -33.401 -14.465 46.638 1.00 95.31 174 LEU A CA 1
ATOM 1360 C C . LEU A 1 174 ? -33.955 -15.186 47.875 1.00 95.31 174 LEU A C 1
ATOM 1362 O O . LEU A 1 174 ? -33.194 -15.614 48.740 1.00 95.31 174 LEU A O 1
ATOM 1366 N N . THR A 1 175 ? -35.272 -15.388 47.924 1.00 94.06 175 THR A N 1
ATOM 1367 C CA . THR A 1 175 ? -35.926 -16.105 49.033 1.00 94.06 175 THR A CA 1
ATOM 1368 C C . THR A 1 175 ? -35.455 -17.557 49.139 1.00 94.06 175 THR A C 1
ATOM 1370 O O . THR A 1 175 ? -35.130 -18.016 50.233 1.00 94.06 175 THR A O 1
ATOM 1373 N N . LYS A 1 176 ? -35.332 -18.279 48.014 1.00 95.00 176 LYS A N 1
ATOM 1374 C CA . LYS A 1 176 ? -34.788 -19.653 47.988 1.00 95.00 176 LYS A CA 1
ATOM 1375 C C . LYS A 1 176 ? -33.340 -19.740 48.470 1.00 95.00 176 LYS A C 1
ATOM 1377 O O . LYS A 1 176 ? -32.970 -20.747 49.064 1.00 95.00 176 LYS A O 1
ATOM 1382 N N . ALA A 1 177 ? -32.545 -18.704 48.227 1.00 94.50 177 ALA A N 1
ATOM 1383 C CA . ALA A 1 177 ? -31.171 -18.602 48.706 1.00 94.50 177 ALA A CA 1
ATOM 1384 C C . ALA A 1 177 ? -31.067 -18.208 50.196 1.00 94.50 177 ALA A C 1
ATOM 1386 O O . ALA A 1 177 ? -29.967 -18.092 50.728 1.00 94.50 177 ALA A O 1
ATOM 1387 N N . GLY A 1 178 ? -32.195 -18.012 50.889 1.00 94.31 178 GLY A N 1
ATOM 1388 C CA . GLY A 1 178 ? -32.229 -17.694 52.318 1.00 94.31 178 GLY A CA 1
ATOM 1389 C C . GLY A 1 178 ? -32.116 -16.204 52.643 1.00 94.31 178 GLY A C 1
ATOM 1390 O O . GLY A 1 178 ? -31.956 -15.854 53.813 1.00 94.31 178 GLY A O 1
ATOM 1391 N N . VAL A 1 179 ? -32.216 -15.318 51.644 1.00 96.50 179 VAL A N 1
ATOM 1392 C CA . VAL A 1 179 ? -32.304 -13.870 51.874 1.00 96.50 179 VAL A CA 1
ATOM 1393 C C . VAL A 1 179 ? -33.655 -13.567 52.528 1.00 96.50 179 VAL A C 1
ATOM 1395 O O . VAL A 1 179 ? -34.702 -13.935 52.000 1.00 96.50 179 VAL A O 1
ATOM 1398 N N . LYS A 1 180 ? -33.640 -12.922 53.698 1.00 95.88 180 LYS A N 1
ATOM 1399 C CA . LYS A 1 180 ? -34.851 -12.679 54.496 1.00 95.88 180 LYS A CA 1
ATOM 1400 C C . LYS A 1 180 ? -35.619 -11.439 54.045 1.00 95.88 180 LYS A C 1
ATOM 1402 O O . LYS A 1 180 ? -35.023 -10.472 53.571 1.00 95.88 180 LYS A O 1
ATOM 1407 N N . ASP A 1 181 ? -36.921 -11.425 54.323 1.00 94.44 181 ASP A N 1
ATOM 1408 C CA . ASP A 1 181 ? -37.849 -10.351 53.948 1.00 94.44 181 ASP A CA 1
ATOM 1409 C C . ASP A 1 181 ? -37.363 -8.929 54.283 1.00 94.44 181 ASP A C 1
ATOM 1411 O O . ASP A 1 181 ? -37.484 -8.073 53.411 1.00 94.44 181 ASP A O 1
ATOM 1415 N N . PRO A 1 182 ? -36.752 -8.627 55.454 1.00 94.69 182 PRO A N 1
ATOM 1416 C CA . PRO A 1 182 ? -36.254 -7.275 55.733 1.00 94.69 182 PRO A CA 1
ATOM 1417 C C . PRO A 1 182 ? -35.148 -6.817 54.771 1.00 94.69 182 PRO A C 1
ATOM 1419 O O . PRO A 1 182 ? -35.067 -5.639 54.425 1.00 94.69 182 PRO A O 1
ATOM 1422 N N . VAL A 1 183 ? -34.303 -7.746 54.315 1.00 94.44 183 VAL A N 1
ATOM 1423 C CA . VAL A 1 183 ? -33.243 -7.469 53.337 1.00 94.44 183 VAL A CA 1
ATOM 1424 C C . VAL A 1 183 ? -33.863 -7.260 51.956 1.00 94.44 183 VAL A C 1
ATOM 1426 O O . VAL A 1 183 ? -33.531 -6.288 51.287 1.00 94.44 183 VAL A O 1
ATOM 1429 N N . ILE A 1 184 ? -34.810 -8.118 51.561 1.00 94.44 184 ILE A N 1
ATOM 1430 C CA . ILE A 1 184 ? -35.511 -8.021 50.271 1.00 94.44 184 ILE A CA 1
ATOM 1431 C C . ILE A 1 184 ? -36.306 -6.716 50.171 1.00 94.44 184 ILE A C 1
ATOM 1433 O O . ILE A 1 184 ? -36.204 -6.016 49.170 1.00 94.44 184 ILE A O 1
ATOM 1437 N N . MET A 1 185 ? -37.045 -6.358 51.221 1.00 94.25 185 MET A N 1
ATOM 1438 C CA . MET A 1 185 ? -37.776 -5.092 51.307 1.00 94.25 185 MET A CA 1
ATOM 1439 C C . MET A 1 185 ? -36.827 -3.906 51.124 1.00 94.25 185 MET A C 1
ATOM 1441 O O . MET A 1 185 ? -37.106 -3.037 50.308 1.00 94.25 185 MET A O 1
ATOM 1445 N N . THR A 1 186 ? -35.665 -3.923 51.791 1.00 94.38 186 THR A N 1
ATOM 1446 C CA . THR A 1 186 ? -34.640 -2.877 51.626 1.00 94.38 186 THR A CA 1
ATOM 1447 C C . THR A 1 186 ? -34.132 -2.785 50.180 1.00 94.38 186 THR A C 1
ATOM 1449 O O . THR A 1 186 ? -33.887 -1.692 49.690 1.00 94.38 186 THR A O 1
ATOM 1452 N N . MET A 1 187 ? -33.976 -3.909 49.471 1.00 92.94 187 MET A N 1
ATOM 1453 C CA . MET A 1 187 ? -33.553 -3.913 48.058 1.00 92.94 187 MET A CA 1
ATOM 1454 C C . MET A 1 187 ? -34.613 -3.339 47.102 1.00 92.94 187 MET A C 1
ATOM 1456 O O . MET A 1 187 ? -34.276 -2.990 45.973 1.00 92.94 187 MET A O 1
ATOM 1460 N N . MET A 1 188 ? -35.881 -3.293 47.522 1.00 92.00 188 MET A N 1
ATOM 1461 C CA . MET A 1 188 ? -37.008 -2.769 46.742 1.00 92.00 188 MET A CA 1
ATOM 1462 C C . MET A 1 188 ? -37.315 -1.296 47.046 1.00 92.00 188 MET A C 1
ATOM 1464 O O . MET A 1 188 ? -38.156 -0.704 46.366 1.00 92.00 188 MET A O 1
ATOM 1468 N N . GLU A 1 189 ? -36.669 -0.713 48.058 1.00 87.56 189 GLU A N 1
ATOM 1469 C CA . GLU A 1 189 ? -36.766 0.716 48.354 1.00 87.56 189 GLU A CA 1
ATOM 1470 C C . GLU A 1 189 ? -36.067 1.532 47.239 1.00 87.56 189 GLU A C 1
ATOM 1472 O O . GLU A 1 189 ? -35.001 1.120 46.769 1.00 87.56 189 GLU A O 1
ATOM 1477 N N . PRO A 1 190 ? -36.674 2.641 46.769 1.00 66.88 190 PRO A N 1
ATOM 1478 C CA . PRO A 1 190 ? -36.119 3.481 45.706 1.00 66.88 190 PRO A CA 1
ATOM 1479 C C . PRO A 1 190 ? -34.903 4.311 46.136 1.00 66.88 190 PRO A C 1
ATOM 1481 O O . PRO A 1 190 ? -34.819 4.696 47.325 1.00 66.88 190 PRO A O 1
#

Nearest PDB structures (foldseek):
  3edt-assembly3_H  TM=8.397E-01  e=4.320E-01  Homo sapiens
  7bj1-assembly1_A  TM=7.766E-01  e=3.918E-01  Homo sapiens
  5o01-assembly2_B  TM=6.620E-01  e=2.524E-01  Prosthecobacter vanneervenii
  3edt-assembly1_B  TM=4.598E-01  e=2.650E-01  Homo sapiens
  3nf1-assembly1_A  TM=4.351E-01  e=4.763E-01  Homo sapiens

Mean predicted aligned error: 11.46 Å

Foldseek 3Di:
DPPDDDADCDPALRSVQLVVCVVVVNLVSSLVSLVSSLVSQVPDPPRQLQSNLSSLQSNLVSCVVVVVLVSSLVSLVSSCVSPNDDNSVVSNVVSVVSNVVVVVVVVVVVVVVVVVVVVVVVVVVVVVVVVVQADELVNLLVCVVVVHDLVVLLVPLVPGHYDYDLDPVSVVVSVVSVNDPVNSVSNVDD

Sequence (190 aa):
EQRKLIFYDDDDCGLKRASQLLKAQDVEGTFQASQQNLETCKNTPKVKDKVLGHAYYNMGMSHMMRDEYDQALEQFREAAQLRPGDIVNKAIAECQMAKELVLAMQQIDQRAAFETGQKQAEGERVAQAEAAGTLTNADVIQMVESKLSDVLIIHKIKNSKHKFDTSSDALVKLTKAGVKDPVIMTMMEP

Secondary structure (DSSP, 8-state):
----------SGGGHHHHHHHHHTT-HHHHHHHHHHHHHHHHHSTT--HHHHHHHHHHHHHHHHTTT-HHHHHHHHHHHHHHS--HHHHHHHHHHHHHHHHHHHHHHHHHHHHHHHHHHHHHHHHHHHHHHHTSB-HHHHHHHHHTT--HHHHHHHHHTS-B----SHHHHHHHHHTT--HHHHHHHH--

pLDDT: mean 92.17, std 9.03, range [43.59, 98.69]

Radius of gyration: 37.08 Å; Cα contacts (8 Å, |Δi|>4): 192; chains: 1; bounding box: 67×40×93 Å

Solvent-accessible surface area (backbone atoms only — not comparable to full-atom values): 10202 Å² total; per-residue (Å²): 129,85,82,76,83,84,66,58,5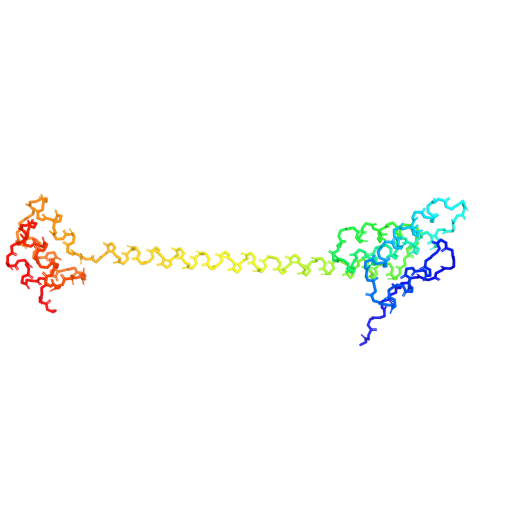4,51,85,64,51,52,31,39,58,21,41,50,29,46,76,69,67,33,63,66,59,18,33,56,39,23,52,54,20,34,53,44,32,75,70,39,85,87,58,51,50,68,58,49,17,43,31,28,36,38,36,11,52,37,26,46,76,68,72,36,36,71,62,12,48,52,26,30,50,55,11,34,73,55,46,69,50,71,70,48,54,50,50,47,53,52,41,49,52,52,45,51,50,54,53,50,51,53,50,50,52,53,48,53,54,48,52,51,53,48,54,48,53,48,52,51,50,50,52,50,52,53,53,77,62,34,47,36,61,65,56,54,43,52,41,49,73,71,63,54,53,67,69,58,52,44,53,49,56,78,75,44,56,65,61,62,66,81,48,73,70,47,49,53,50,41,47,75,60,66,53,50,66,75,48,55,53,58,66,68,57,133